Protein AF-A0A7W1P381-F1 (afdb_monomer_lite)

Radius of gyration: 22.21 Å; chains: 1; bounding box: 42×53×64 Å

Foldseek 3Di:
DDDFAAEPPPDVVGAGDFQLKDDDKAWPVVDQVVCVVVQKTWMADDIPQDGGIWIWGDDPVCVVDPDIDIDDDDDDDDDDDPQSRQAGPPPRHGSVRRHVVNVDYDDPCDDPPDDDDDDDDDDDDDDDPDQFDDDQDDDDDDDPDDDPDPVDDDDDDDPDFDWDWHQDPVGIFTAGNVRDTCVPVPDPDPDD

Structure (mmCIF, N/CA/C/O backbone):
data_AF-A0A7W1P381-F1
#
_entry.id   AF-A0A7W1P381-F1
#
loop_
_atom_site.group_PDB
_atom_site.id
_atom_site.type_symbol
_atom_site.label_atom_id
_atom_site.label_alt_id
_atom_site.label_comp_id
_atom_site.label_asym_id
_atom_site.label_entity_id
_atom_site.label_seq_id
_atom_site.pdbx_PDB_ins_code
_atom_site.Cartn_x
_atom_site.Cartn_y
_atom_site.Cartn_z
_atom_site.occupancy
_atom_site.B_iso_or_equiv
_atom_site.auth_seq_id
_atom_site.auth_comp_id
_atom_site.auth_asym_id
_atom_site.auth_atom_id
_atom_site.pdbx_PDB_model_num
ATOM 1 N N . GLU A 1 1 ? -8.349 -8.600 -2.830 1.00 51.25 1 GLU A N 1
ATOM 2 C CA . GLU A 1 1 ? -8.072 -9.521 -1.702 1.00 51.25 1 GLU A CA 1
ATOM 3 C C . GLU A 1 1 ? -7.129 -8.841 -0.714 1.00 51.25 1 GLU A C 1
ATOM 5 O O . GLU A 1 1 ? -6.498 -7.859 -1.084 1.00 51.25 1 GLU A O 1
ATOM 10 N N . ARG A 1 2 ? -7.055 -9.315 0.536 1.00 78.25 2 ARG A N 1
ATOM 11 C CA . ARG A 1 2 ? -6.103 -8.837 1.555 1.00 78.25 2 ARG A CA 1
ATOM 12 C C . ARG A 1 2 ? -5.212 -10.017 1.947 1.00 78.25 2 ARG A C 1
ATOM 14 O O . ARG A 1 2 ? -5.706 -10.935 2.592 1.00 78.25 2 ARG A O 1
ATOM 21 N N . PHE A 1 3 ? -3.960 -10.036 1.491 1.00 83.69 3 PHE A N 1
ATOM 22 C CA . PHE A 1 3 ? -3.040 -11.151 1.739 1.00 83.69 3 PHE A CA 1
ATOM 23 C C . PHE A 1 3 ? -2.267 -10.959 3.050 1.00 83.69 3 PHE A C 1
ATOM 25 O O . PHE A 1 3 ? -1.650 -9.917 3.254 1.00 83.69 3 PHE A O 1
ATOM 32 N N . GLU A 1 4 ? -2.267 -11.987 3.900 1.00 83.44 4 GLU A N 1
ATOM 33 C CA . GLU A 1 4 ? -1.368 -12.143 5.048 1.00 83.44 4 GLU A CA 1
ATOM 34 C C . GLU A 1 4 ? -0.832 -13.562 5.062 1.00 83.44 4 GLU A C 1
ATOM 36 O O . GLU A 1 4 ? -1.614 -14.500 4.921 1.00 83.44 4 GLU A O 1
ATOM 41 N N . GLY A 1 5 ? 0.470 -13.725 5.258 1.00 88.56 5 GLY A N 1
ATOM 42 C CA . GLY A 1 5 ? 1.093 -15.038 5.181 1.00 88.56 5 GLY A CA 1
ATOM 43 C C . GLY A 1 5 ? 2.586 -14.958 4.917 1.00 88.56 5 GLY A C 1
ATOM 44 O O . GLY A 1 5 ? 3.227 -13.952 5.216 1.00 88.56 5 GLY A O 1
ATOM 45 N N . THR A 1 6 ? 3.148 -16.017 4.346 1.00 85.31 6 THR A N 1
ATOM 46 C CA . THR A 1 6 ? 4.580 -16.104 4.048 1.00 85.31 6 THR A CA 1
ATOM 47 C C . THR A 1 6 ? 4.833 -16.135 2.544 1.00 85.31 6 THR A C 1
ATOM 49 O O . THR A 1 6 ? 4.076 -16.707 1.758 1.00 85.31 6 THR A O 1
ATOM 52 N N . ILE A 1 7 ? 5.927 -15.510 2.127 1.00 80.69 7 ILE A N 1
ATOM 53 C CA . ILE A 1 7 ? 6.460 -15.578 0.770 1.00 80.69 7 ILE A CA 1
ATOM 54 C C . ILE A 1 7 ? 7.773 -16.349 0.844 1.00 80.69 7 ILE A C 1
ATOM 56 O O . ILE A 1 7 ? 8.677 -15.985 1.599 1.00 80.69 7 ILE A O 1
ATOM 60 N N . ALA A 1 8 ? 7.865 -17.440 0.080 1.00 78.56 8 ALA A N 1
ATOM 61 C CA . ALA A 1 8 ? 9.023 -18.326 0.117 1.00 78.56 8 ALA A CA 1
ATOM 62 C C . ALA A 1 8 ? 10.316 -17.600 -0.289 1.00 78.56 8 ALA A C 1
ATOM 64 O O . ALA A 1 8 ? 10.308 -16.761 -1.196 1.00 78.56 8 ALA A O 1
ATOM 65 N N . ALA A 1 9 ? 11.428 -17.978 0.346 1.00 77.69 9 ALA A N 1
ATOM 66 C CA . ALA A 1 9 ? 12.756 -17.464 0.026 1.00 77.69 9 ALA A CA 1
ATOM 67 C C . ALA A 1 9 ? 13.073 -17.595 -1.474 1.00 77.69 9 ALA A C 1
ATOM 69 O O . ALA A 1 9 ? 12.649 -18.544 -2.133 1.00 77.69 9 ALA A O 1
ATOM 70 N N . GLY A 1 10 ? 13.801 -16.617 -2.015 1.00 74.19 10 GLY A N 1
ATOM 71 C CA . GLY A 1 10 ? 14.133 -16.552 -3.442 1.00 74.19 10 GLY A CA 1
ATOM 72 C C . GLY A 1 10 ? 13.037 -15.954 -4.334 1.00 74.19 10 GLY A C 1
ATOM 73 O O . GLY A 1 10 ? 13.298 -15.697 -5.505 1.00 74.19 10 GLY A O 1
ATOM 74 N N . ASN A 1 11 ? 11.841 -15.677 -3.801 1.00 74.06 11 ASN A N 1
ATOM 75 C CA . ASN A 1 11 ? 10.832 -14.879 -4.500 1.00 74.06 11 ASN A CA 1
ATOM 76 C C . ASN A 1 11 ? 10.957 -13.393 -4.147 1.00 74.06 11 ASN A C 1
ATOM 78 O O . ASN A 1 11 ? 11.389 -13.028 -3.053 1.00 74.06 11 ASN A O 1
ATOM 82 N N . TYR A 1 12 ? 10.522 -12.527 -5.061 1.00 70.69 12 TYR A N 1
ATOM 83 C CA . TYR A 1 12 ? 10.377 -11.104 -4.768 1.00 70.69 12 TYR A CA 1
ATOM 84 C C . TYR A 1 12 ? 9.362 -10.902 -3.633 1.00 70.69 12 TYR A C 1
ATOM 86 O O . TYR A 1 12 ? 8.261 -11.450 -3.682 1.00 70.69 12 TYR A O 1
ATOM 94 N N . GLY A 1 13 ? 9.749 -10.142 -2.607 1.00 77.81 13 GLY A N 1
ATOM 95 C CA . GLY A 1 13 ? 8.949 -9.966 -1.392 1.00 77.81 13 GLY A CA 1
ATOM 96 C C . GLY A 1 13 ? 9.041 -11.122 -0.389 1.00 77.81 13 GLY A C 1
ATOM 97 O O . GLY A 1 13 ? 8.182 -11.218 0.480 1.00 77.81 13 GLY A O 1
ATOM 98 N N . ALA A 1 14 ? 10.044 -12.004 -0.499 1.00 81.56 14 ALA A N 1
ATOM 99 C CA . ALA A 1 14 ? 10.268 -13.089 0.459 1.00 81.56 14 ALA A CA 1
ATOM 100 C C . ALA A 1 14 ? 10.253 -12.606 1.920 1.00 81.56 14 ALA A C 1
ATOM 102 O O . ALA A 1 14 ? 10.866 -11.595 2.259 1.00 81.56 14 ALA A O 1
ATOM 103 N N . GLY A 1 15 ? 9.587 -13.372 2.786 1.00 87.44 15 GLY A N 1
ATOM 104 C CA . GLY A 1 15 ? 9.398 -13.035 4.195 1.00 87.44 15 GLY A CA 1
ATOM 105 C C . GLY A 1 15 ? 7.950 -13.181 4.650 1.00 87.44 15 GLY A C 1
ATOM 106 O O . GLY A 1 15 ? 7.109 -13.748 3.953 1.00 87.44 15 GLY A O 1
ATOM 107 N N . THR A 1 16 ? 7.665 -12.688 5.852 1.00 90.56 16 THR A N 1
ATOM 108 C CA . THR A 1 16 ? 6.300 -12.658 6.390 1.00 90.56 16 THR A CA 1
ATOM 109 C C . THR A 1 16 ? 5.638 -11.347 5.995 1.00 90.56 16 THR A C 1
ATOM 111 O O . THR A 1 16 ? 6.221 -10.281 6.175 1.00 90.56 16 THR A O 1
ATOM 114 N N . VAL A 1 17 ? 4.422 -11.429 5.466 1.00 90.88 17 VAL A N 1
ATOM 115 C CA . VAL A 1 17 ? 3.625 -10.280 5.040 1.00 90.88 17 VAL A CA 1
ATOM 116 C C . VAL A 1 17 ? 2.436 -10.129 5.979 1.00 90.88 17 VAL A C 1
ATOM 118 O O . VAL A 1 17 ? 1.635 -11.051 6.145 1.00 90.88 17 VAL A O 1
ATOM 121 N N . MET A 1 18 ? 2.318 -8.942 6.568 1.00 92.50 18 MET A N 1
ATOM 122 C CA . MET A 1 18 ? 1.203 -8.528 7.414 1.00 92.50 18 MET A CA 1
ATOM 123 C C . MET A 1 18 ? 0.475 -7.360 6.753 1.00 92.50 18 MET A C 1
ATOM 125 O O . MET A 1 18 ? 1.109 -6.423 6.265 1.00 92.50 18 MET A O 1
ATOM 129 N N . VAL A 1 19 ? -0.855 -7.354 6.825 1.00 93.44 19 VAL A N 1
ATOM 130 C CA . VAL A 1 19 ? -1.635 -6.144 6.555 1.00 93.44 19 VAL A CA 1
ATOM 131 C C . VAL A 1 19 ? -1.554 -5.277 7.806 1.00 93.44 19 VAL A C 1
ATOM 133 O O . VAL A 1 19 ? -2.365 -5.393 8.727 1.00 93.44 19 VAL A O 1
ATOM 136 N N . TRP A 1 20 ? -0.505 -4.458 7.869 1.00 95.12 20 TRP A N 1
ATOM 137 C CA . TRP A 1 20 ? -0.199 -3.638 9.041 1.00 95.12 20 TRP A CA 1
ATOM 138 C C . TRP A 1 20 ? -1.207 -2.501 9.230 1.00 95.12 20 TRP A C 1
ATOM 140 O O . TRP A 1 20 ? -1.612 -2.229 10.356 1.00 95.12 20 TRP A O 1
ATOM 150 N N . ASP A 1 21 ? -1.678 -1.900 8.139 1.00 94.62 21 ASP A N 1
ATOM 151 C CA . ASP A 1 21 ? -2.785 -0.948 8.134 1.00 94.62 21 ASP A CA 1
ATOM 152 C C . ASP A 1 21 ? -3.634 -1.117 6.867 1.00 94.62 21 ASP A C 1
ATOM 154 O O . ASP A 1 21 ? -3.188 -1.698 5.877 1.00 94.62 21 ASP A O 1
ATOM 158 N N . TYR A 1 22 ? -4.878 -0.646 6.904 1.00 90.94 22 TYR A N 1
ATOM 159 C CA . TYR A 1 22 ? -5.741 -0.539 5.732 1.00 90.94 22 TYR A CA 1
ATOM 160 C C . TYR A 1 22 ? -6.807 0.533 5.957 1.00 90.94 22 TYR A C 1
ATOM 162 O O . TYR A 1 22 ? -7.290 0.727 7.076 1.00 90.94 22 TYR A O 1
ATOM 170 N N . GLY A 1 23 ? -7.237 1.169 4.875 1.00 89.56 23 GLY A N 1
ATOM 171 C CA . GLY A 1 23 ? -8.301 2.159 4.900 1.00 89.56 23 GLY A CA 1
ATOM 172 C C . GLY A 1 23 ? -8.429 2.867 3.566 1.00 89.56 23 GLY A C 1
ATOM 173 O O . GLY A 1 23 ? -7.943 2.377 2.547 1.00 89.56 23 GLY A O 1
ATOM 174 N N . GLU A 1 24 ? -9.086 4.014 3.605 1.00 90.75 24 GLU A N 1
ATOM 175 C CA . GLU A 1 24 ? -9.220 4.915 2.466 1.00 90.75 24 GLU A CA 1
ATOM 176 C C . GLU A 1 24 ? -8.227 6.069 2.600 1.00 90.75 24 GLU A C 1
ATOM 178 O O . GLU A 1 24 ? -7.691 6.336 3.680 1.00 90.75 24 GLU A O 1
ATOM 183 N N . TYR A 1 25 ? -7.979 6.763 1.497 1.00 91.81 25 TYR A N 1
ATOM 184 C CA . TYR A 1 25 ? -7.295 8.044 1.514 1.00 91.81 25 TYR A CA 1
ATOM 185 C C . TYR A 1 25 ? -8.009 9.007 0.574 1.00 91.81 25 TYR A C 1
ATOM 187 O O . TYR A 1 25 ? -8.634 8.586 -0.399 1.00 91.81 25 TYR A O 1
ATOM 195 N N . HIS A 1 26 ? -7.873 10.296 0.858 1.00 89.62 26 HIS A N 1
ATOM 196 C CA . HIS A 1 26 ? -8.374 11.367 0.006 1.00 89.62 26 HIS A CA 1
ATOM 197 C C . HIS A 1 26 ? -7.201 12.205 -0.465 1.00 89.62 26 HIS A C 1
ATOM 199 O O . HIS A 1 26 ? -6.370 12.616 0.344 1.00 89.62 26 HIS A O 1
ATOM 205 N N . ASP A 1 27 ? -7.120 12.440 -1.768 1.00 90.75 27 ASP A N 1
ATOM 206 C CA . ASP A 1 27 ? -6.210 13.444 -2.299 1.00 90.75 27 ASP A CA 1
ATOM 207 C C . ASP A 1 27 ? -6.752 14.838 -1.982 1.00 90.75 27 ASP A C 1
ATOM 209 O O . ASP A 1 27 ? -7.940 15.107 -2.158 1.00 90.75 27 ASP A O 1
ATOM 213 N N . ILE A 1 28 ? -5.872 15.721 -1.518 1.00 89.94 28 ILE A N 1
ATOM 214 C CA . ILE A 1 28 ? -6.206 17.131 -1.290 1.00 89.94 28 ILE A CA 1
ATOM 215 C C . ILE A 1 28 ? -5.414 18.063 -2.211 1.00 89.94 28 ILE A C 1
ATOM 217 O O . ILE A 1 28 ? -5.438 19.279 -2.039 1.00 89.94 28 ILE A O 1
ATOM 221 N N . THR A 1 29 ? -4.720 17.503 -3.206 1.00 81.00 29 THR A N 1
ATOM 222 C CA . THR A 1 29 ? -4.013 18.273 -4.237 1.00 81.00 29 THR A CA 1
ATOM 223 C C . THR A 1 29 ? -4.926 18.684 -5.393 1.00 81.00 29 THR A C 1
ATOM 225 O O . THR A 1 29 ? -4.587 19.597 -6.142 1.00 81.00 29 THR A O 1
ATOM 228 N N . GLY A 1 30 ? -6.080 18.029 -5.551 1.00 86.50 30 GLY A N 1
ATOM 229 C CA . GLY A 1 30 ? -7.073 18.284 -6.598 1.00 86.50 30 GLY A CA 1
ATOM 230 C C . GLY A 1 30 ? -6.726 17.638 -7.943 1.00 86.50 30 GLY A C 1
ATOM 231 O O . GLY A 1 30 ? -7.623 17.342 -8.728 1.00 86.50 30 GLY A O 1
ATOM 232 N N . ASN A 1 31 ? -5.441 17.374 -8.199 1.00 89.56 31 ASN A N 1
ATOM 233 C CA . ASN A 1 31 ? -4.965 16.582 -9.328 1.00 89.56 31 ASN A CA 1
ATOM 234 C C . ASN A 1 31 ? -3.831 15.646 -8.864 1.00 89.56 31 ASN A C 1
ATOM 236 O O . ASN A 1 31 ? -2.652 16.012 -8.954 1.00 89.56 31 ASN A O 1
ATOM 240 N N . PRO A 1 32 ? -4.162 14.427 -8.402 1.00 88.38 32 PRO A N 1
ATOM 241 C CA . PRO A 1 32 ? -3.182 13.513 -7.820 1.00 88.38 32 PRO A CA 1
ATOM 242 C C . PRO A 1 32 ? -2.113 13.066 -8.824 1.00 88.38 32 PRO A C 1
ATOM 244 O O . PRO A 1 32 ? -0.964 12.858 -8.440 1.00 88.38 32 PRO A O 1
ATOM 247 N N . ALA A 1 33 ? -2.454 12.949 -10.112 1.00 87.88 33 ALA A N 1
ATOM 248 C CA . ALA A 1 33 ? -1.496 12.569 -11.149 1.00 87.88 33 ALA A CA 1
ATOM 249 C C . ALA A 1 33 ? -0.446 13.669 -11.362 1.00 87.88 33 ALA A C 1
ATOM 251 O O . ALA A 1 33 ? 0.755 13.396 -11.344 1.0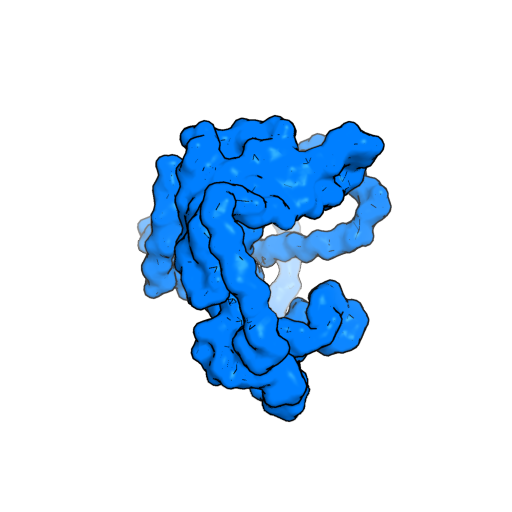0 87.88 33 ALA A O 1
ATOM 252 N N . ALA A 1 34 ? -0.882 14.925 -11.496 1.00 89.12 34 ALA A N 1
ATOM 253 C CA . ALA A 1 34 ? 0.034 16.057 -11.606 1.00 89.12 34 ALA A CA 1
ATOM 254 C C . ALA A 1 34 ? 0.897 16.207 -10.343 1.00 89.12 34 ALA A C 1
ATOM 256 O O . ALA A 1 34 ? 2.102 16.419 -10.454 1.00 89.12 34 ALA A O 1
ATOM 257 N N . ALA A 1 35 ? 0.313 16.030 -9.155 1.00 90.81 35 ALA A N 1
ATOM 258 C CA . ALA A 1 35 ? 1.023 16.077 -7.879 1.00 90.81 35 ALA A CA 1
ATOM 259 C C . ALA A 1 35 ? 2.090 14.973 -7.742 1.00 90.81 35 ALA A C 1
ATOM 261 O O . ALA A 1 35 ? 3.206 15.231 -7.283 1.00 90.81 35 ALA A O 1
ATOM 262 N N . PHE A 1 36 ? 1.782 13.754 -8.197 1.00 91.06 36 PHE A N 1
ATOM 263 C CA . PHE A 1 36 ? 2.741 12.652 -8.258 1.00 91.06 36 PHE A CA 1
ATOM 264 C C . PHE A 1 36 ? 3.918 12.981 -9.186 1.00 91.06 36 PHE A C 1
ATOM 266 O O . PHE A 1 36 ? 5.073 12.870 -8.779 1.00 91.06 36 PHE A O 1
ATOM 273 N N . HIS A 1 37 ? 3.649 13.454 -10.406 1.00 90.38 37 HIS A N 1
ATOM 274 C CA . HIS A 1 37 ? 4.707 13.832 -11.350 1.00 90.38 37 HIS A CA 1
ATOM 275 C C . HIS A 1 37 ? 5.518 15.048 -10.888 1.00 90.38 37 HIS A C 1
ATOM 277 O O . HIS A 1 37 ? 6.722 15.106 -11.127 1.00 90.38 37 HIS A O 1
ATOM 283 N N . ALA A 1 38 ? 4.889 15.980 -10.172 1.00 91.56 38 ALA A N 1
ATOM 284 C CA . ALA A 1 38 ? 5.561 17.106 -9.532 1.00 91.56 38 ALA A CA 1
ATOM 285 C C . ALA A 1 38 ? 6.410 16.694 -8.313 1.00 91.56 38 ALA A C 1
ATOM 287 O O . ALA A 1 38 ? 7.127 17.526 -7.758 1.00 91.56 38 ALA A O 1
ATOM 288 N N . GLY A 1 39 ? 6.342 15.431 -7.875 1.00 93.81 39 GLY A N 1
ATOM 289 C CA . GLY A 1 39 ? 7.138 14.925 -6.760 1.00 93.81 39 GLY A CA 1
ATOM 290 C C . GLY A 1 39 ? 6.605 15.312 -5.380 1.00 93.81 39 GLY A C 1
ATOM 291 O O . GLY A 1 39 ? 7.339 15.195 -4.402 1.00 93.81 39 GLY A O 1
ATOM 292 N N . LYS A 1 40 ? 5.360 15.790 -5.268 1.00 94.75 40 LYS A N 1
ATOM 293 C CA . LYS A 1 40 ? 4.760 16.183 -3.988 1.00 94.75 40 LYS A CA 1
ATOM 294 C C . LYS A 1 40 ? 3.265 15.901 -3.976 1.00 94.75 40 LYS A C 1
ATOM 296 O O . LYS A 1 40 ? 2.499 16.619 -4.609 1.00 94.75 40 LYS A O 1
ATOM 301 N N . MET A 1 41 ? 2.847 14.919 -3.185 1.00 94.94 41 MET A N 1
ATOM 302 C CA . MET A 1 41 ? 1.436 14.581 -2.985 1.00 94.94 41 MET A CA 1
ATOM 303 C C . MET A 1 41 ? 1.015 14.879 -1.555 1.00 94.94 41 MET A C 1
ATOM 305 O O . MET A 1 41 ? 1.745 14.558 -0.620 1.00 94.94 41 MET A O 1
ATOM 309 N N . HIS A 1 42 ? -0.170 15.457 -1.386 1.00 94.31 42 HIS A N 1
ATOM 310 C CA . HIS A 1 42 ? -0.770 15.706 -0.084 1.00 94.31 42 HIS A CA 1
ATOM 311 C C . HIS A 1 42 ? -2.076 14.922 0.009 1.00 94.31 42 HIS A C 1
ATOM 313 O O . HIS A 1 42 ? -2.983 15.116 -0.801 1.00 94.31 42 HIS A O 1
ATOM 319 N N . ILE A 1 43 ? -2.146 14.011 0.974 1.00 95.06 43 ILE A N 1
ATOM 320 C CA . ILE A 1 43 ? -3.270 13.098 1.145 1.00 95.06 43 ILE A CA 1
ATOM 321 C C . ILE A 1 43 ? -3.731 13.074 2.599 1.00 95.06 43 ILE A C 1
ATOM 323 O O . ILE A 1 43 ? -2.944 13.267 3.524 1.00 95.06 43 ILE A O 1
ATOM 327 N N . VAL A 1 44 ? -5.008 12.779 2.808 1.00 95.06 44 VAL A N 1
ATOM 328 C CA . VAL A 1 44 ? -5.581 12.499 4.125 1.00 95.06 44 VAL A CA 1
ATOM 329 C C . VAL A 1 44 ? -5.836 11.003 4.222 1.00 95.06 44 VAL A C 1
ATOM 331 O O . VAL A 1 44 ? -6.665 10.471 3.489 1.00 95.06 44 VAL A O 1
ATOM 334 N N . MET A 1 45 ? -5.134 10.317 5.123 1.00 95.25 45 MET A N 1
ATOM 335 C CA . MET A 1 45 ? -5.318 8.886 5.368 1.00 95.25 45 MET A CA 1
ATOM 336 C C . MET A 1 45 ? -6.436 8.642 6.387 1.00 95.25 45 MET A C 1
ATOM 338 O O . MET A 1 45 ? -6.537 9.324 7.410 1.00 95.25 45 MET A O 1
ATOM 342 N N . GLN A 1 46 ? -7.255 7.627 6.124 1.00 94.56 46 GLN A N 1
ATOM 343 C CA . GLN A 1 46 ? -8.337 7.142 6.983 1.00 94.56 46 GLN A CA 1
ATOM 344 C C . GLN A 1 46 ? -8.159 5.638 7.243 1.00 94.56 46 GLN A C 1
ATOM 346 O O . GLN A 1 46 ? -9.037 4.814 6.979 1.00 94.56 46 GLN A O 1
ATOM 351 N N . GLY A 1 47 ? -6.975 5.282 7.742 1.00 93.25 47 GLY A N 1
ATOM 352 C CA . GLY A 1 47 ? -6.594 3.927 8.117 1.00 93.25 47 GLY A CA 1
ATOM 353 C C . GLY A 1 47 ? -7.098 3.500 9.496 1.00 93.25 47 GLY A C 1
ATOM 354 O O . GLY A 1 47 ? -7.682 4.267 10.273 1.00 93.25 47 GLY A O 1
ATOM 355 N N . LYS A 1 48 ? -6.833 2.237 9.836 1.00 91.75 48 LYS A N 1
ATOM 356 C CA . LYS A 1 48 ? -6.986 1.729 11.203 1.00 91.75 48 LYS A CA 1
ATOM 357 C C . LYS A 1 48 ? -5.908 2.295 12.122 1.00 91.75 48 LYS A C 1
ATOM 359 O O . LYS A 1 48 ? -6.234 2.608 13.269 1.00 91.75 48 LYS A O 1
ATOM 364 N N . LYS A 1 49 ? -4.673 2.425 11.626 1.00 92.94 49 LYS A N 1
ATOM 365 C CA . LYS A 1 49 ? -3.522 2.968 12.361 1.00 92.94 49 LYS A CA 1
ATOM 366 C C . LYS A 1 49 ? -3.201 4.395 11.918 1.00 92.94 49 LYS A C 1
ATOM 368 O O . LYS A 1 49 ? -3.288 5.310 12.733 1.00 92.94 49 LYS A O 1
ATOM 373 N N . LEU A 1 50 ? -2.885 4.600 10.642 1.00 94.81 50 LEU A N 1
ATOM 374 C CA . LEU A 1 50 ? -2.527 5.900 10.085 1.00 94.81 50 LEU A CA 1
ATOM 375 C C . LEU A 1 50 ? -3.780 6.732 9.820 1.00 94.81 50 LEU A C 1
ATOM 377 O O . LEU A 1 50 ? -4.708 6.308 9.133 1.00 94.81 50 LEU A O 1
ATOM 381 N N . LYS A 1 51 ? -3.802 7.943 10.372 1.00 94.06 51 LYS A N 1
ATOM 382 C CA . LYS A 1 51 ? -4.920 8.883 10.264 1.00 94.06 51 LYS A CA 1
ATOM 383 C C . LYS A 1 51 ? -4.426 10.308 10.047 1.00 94.06 51 LYS A C 1
ATOM 385 O O . LYS A 1 51 ? -3.338 10.660 10.502 1.00 94.06 51 LYS A O 1
ATOM 390 N N . GLY A 1 52 ? -5.255 11.123 9.407 1.00 94.38 52 GLY A N 1
ATOM 391 C CA . GLY A 1 52 ? -4.999 12.549 9.206 1.00 94.38 52 GLY A CA 1
ATOM 392 C C . GLY A 1 52 ? -4.119 12.830 7.992 1.00 94.38 52 GLY A C 1
ATOM 393 O O . GLY A 1 52 ? -4.010 11.998 7.096 1.00 94.38 52 GLY A O 1
ATOM 394 N N . GLU A 1 53 ? -3.529 14.020 7.952 1.00 96.44 53 GLU A N 1
ATOM 395 C CA . GLU A 1 53 ? -2.763 14.521 6.808 1.00 96.44 53 GLU A CA 1
ATOM 396 C C . GLU A 1 53 ? -1.356 13.914 6.711 1.00 96.44 53 GLU A C 1
ATOM 398 O O . GLU A 1 53 ? -0.642 13.772 7.710 1.00 96.44 53 GLU A O 1
ATOM 403 N N . TRP A 1 54 ? -0.955 13.584 5.484 1.00 96.25 54 TRP A N 1
ATOM 404 C CA . TRP A 1 54 ? 0.346 13.028 5.126 1.00 96.25 54 TRP A CA 1
ATOM 405 C C . TRP A 1 54 ? 0.829 13.597 3.799 1.00 96.25 54 TRP A C 1
ATOM 407 O O . TRP A 1 54 ? 0.065 13.712 2.841 1.00 96.25 54 TRP A O 1
ATOM 417 N N . ILE A 1 55 ? 2.122 13.888 3.716 1.00 96.00 55 ILE A N 1
ATOM 418 C CA . ILE A 1 55 ? 2.752 14.387 2.497 1.00 96.00 55 ILE A CA 1
ATOM 419 C C . ILE A 1 55 ? 3.790 13.371 2.026 1.00 96.00 55 ILE A C 1
ATOM 421 O O . ILE A 1 55 ? 4.680 12.993 2.788 1.00 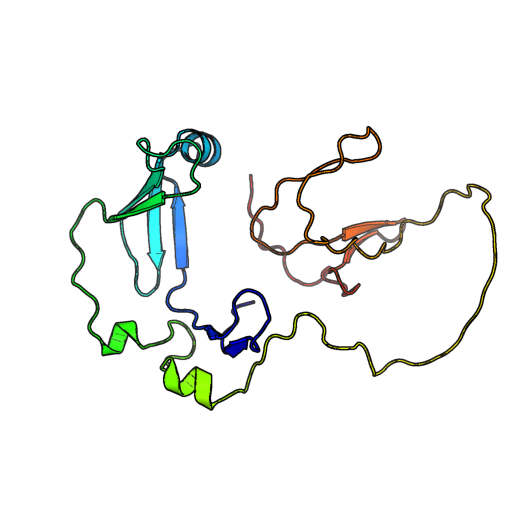96.00 55 ILE A O 1
ATOM 425 N N . LEU A 1 56 ? 3.690 12.955 0.763 1.00 95.75 56 LEU A N 1
ATOM 426 C CA . LEU A 1 56 ? 4.757 12.245 0.064 1.00 95.75 56 LEU A CA 1
ATOM 427 C C . LEU A 1 56 ? 5.591 13.261 -0.714 1.00 95.75 56 LEU A C 1
ATOM 429 O O . LEU A 1 56 ? 5.038 14.020 -1.508 1.00 95.75 56 LEU A O 1
ATOM 433 N N . VAL A 1 57 ? 6.907 13.261 -0.511 1.00 95.88 57 VAL A N 1
ATOM 434 C CA . VAL A 1 57 ? 7.841 14.161 -1.208 1.00 95.88 57 VAL A CA 1
ATOM 435 C C . VAL A 1 57 ? 8.973 13.355 -1.833 1.00 95.88 57 VAL A C 1
ATOM 437 O O . VAL A 1 57 ? 9.653 12.608 -1.130 1.00 95.88 57 VAL A O 1
ATOM 440 N N . LYS A 1 58 ? 9.190 13.505 -3.141 1.00 95.00 58 LYS A N 1
ATOM 441 C CA . LYS A 1 58 ? 10.336 12.922 -3.846 1.00 95.00 58 LYS A CA 1
ATOM 442 C C . LYS A 1 58 ? 11.613 13.645 -3.413 1.00 95.00 58 LYS A C 1
ATOM 444 O O . LYS A 1 58 ? 11.622 14.871 -3.305 1.00 95.00 58 LYS A O 1
ATOM 449 N N . ASP A 1 59 ? 12.689 12.906 -3.149 1.00 92.50 59 ASP A N 1
ATOM 450 C CA . ASP A 1 59 ? 13.955 13.502 -2.705 1.00 92.50 59 ASP A CA 1
ATOM 451 C C . ASP A 1 59 ? 14.605 14.296 -3.851 1.00 92.50 59 ASP A C 1
ATOM 453 O O . ASP A 1 59 ? 15.222 13.733 -4.753 1.00 92.50 59 ASP A O 1
ATOM 457 N N . SER A 1 60 ? 14.471 15.624 -3.822 1.00 88.00 60 SER A N 1
ATOM 458 C CA . SER A 1 60 ? 14.963 16.508 -4.887 1.00 88.00 60 SER A CA 1
ATOM 459 C C . SER A 1 60 ? 16.490 16.576 -4.980 1.00 88.00 60 SER A C 1
ATOM 461 O O . SER A 1 60 ? 17.014 17.096 -5.962 1.00 88.00 60 SER A O 1
ATOM 463 N N . ARG A 1 61 ? 17.216 16.074 -3.971 1.00 90.00 61 ARG A N 1
ATOM 464 C CA . ARG A 1 61 ? 18.687 15.975 -3.988 1.00 90.00 61 ARG A CA 1
ATOM 465 C C . ARG A 1 61 ? 19.173 14.789 -4.822 1.00 90.00 61 ARG A C 1
ATOM 467 O O . ARG A 1 61 ? 20.335 14.755 -5.208 1.00 90.00 61 ARG A O 1
ATOM 474 N N . GLU A 1 62 ? 18.286 13.834 -5.095 1.00 86.62 62 GLU A N 1
ATOM 475 C CA . GLU A 1 62 ? 18.559 12.615 -5.853 1.00 86.62 62 GLU A CA 1
ATOM 476 C C . GLU A 1 62 ? 17.487 12.440 -6.956 1.00 86.62 62 GLU A C 1
ATOM 478 O O . GLU A 1 62 ? 16.682 11.508 -6.890 1.00 86.62 62 GLU A O 1
ATOM 483 N N . PRO A 1 63 ? 17.424 13.332 -7.968 1.00 78.75 63 PRO A N 1
ATOM 484 C CA . PRO A 1 63 ? 16.308 13.405 -8.925 1.00 78.75 63 PRO A CA 1
ATOM 485 C C . PRO A 1 63 ? 16.114 12.136 -9.775 1.00 78.75 63 PRO A C 1
ATOM 487 O O . PRO A 1 63 ? 14.973 11.772 -10.080 1.00 78.75 63 PRO A O 1
ATOM 490 N N . GLU A 1 64 ? 17.209 11.436 -10.080 1.00 85.94 64 GLU A N 1
ATOM 491 C CA . GLU A 1 64 ? 17.222 10.148 -10.793 1.00 85.94 64 GLU A CA 1
ATOM 492 C C . GLU A 1 64 ? 16.811 8.961 -9.903 1.00 85.94 64 GLU A C 1
ATOM 494 O O . GLU A 1 64 ? 16.572 7.856 -10.388 1.00 85.94 64 GLU A O 1
ATOM 499 N N . SER A 1 65 ? 16.719 9.160 -8.584 1.00 87.25 65 SER A N 1
ATOM 500 C CA . SER A 1 65 ? 16.280 8.118 -7.661 1.00 87.25 65 SER A CA 1
ATOM 501 C C . SER A 1 65 ? 14.753 8.026 -7.603 1.00 87.25 65 SER A C 1
ATOM 503 O O . SER A 1 65 ? 14.019 8.993 -7.822 1.00 87.25 65 SER A O 1
ATOM 505 N N . ASN A 1 66 ? 14.258 6.855 -7.205 1.00 87.94 66 ASN A N 1
ATOM 506 C CA . ASN A 1 66 ? 12.856 6.646 -6.838 1.00 87.94 66 ASN A CA 1
ATOM 507 C C . ASN A 1 66 ? 12.633 6.815 -5.328 1.00 87.94 66 ASN A C 1
ATOM 509 O O . ASN A 1 66 ? 11.784 6.146 -4.741 1.00 87.94 66 ASN A O 1
ATOM 513 N N . LYS A 1 67 ? 13.427 7.668 -4.673 1.00 93.69 67 LYS A N 1
ATOM 514 C CA . LYS A 1 67 ? 13.361 7.877 -3.229 1.00 93.69 67 LYS A CA 1
ATOM 515 C C . LYS A 1 67 ? 12.280 8.894 -2.885 1.00 93.69 67 LYS A C 1
ATOM 517 O O . LYS A 1 67 ? 12.276 10.018 -3.385 1.00 93.69 67 LYS A O 1
ATOM 522 N N . TRP A 1 68 ? 11.389 8.492 -1.990 1.00 95.31 68 TRP A N 1
ATOM 523 C CA . TRP A 1 68 ? 10.306 9.316 -1.473 1.00 95.31 68 TRP A CA 1
ATOM 524 C C . TRP A 1 68 ? 10.341 9.325 0.049 1.00 95.31 68 TRP A C 1
ATOM 526 O O . TRP A 1 68 ? 10.699 8.333 0.684 1.00 95.31 68 TRP A O 1
ATOM 536 N N . LEU A 1 69 ? 9.947 10.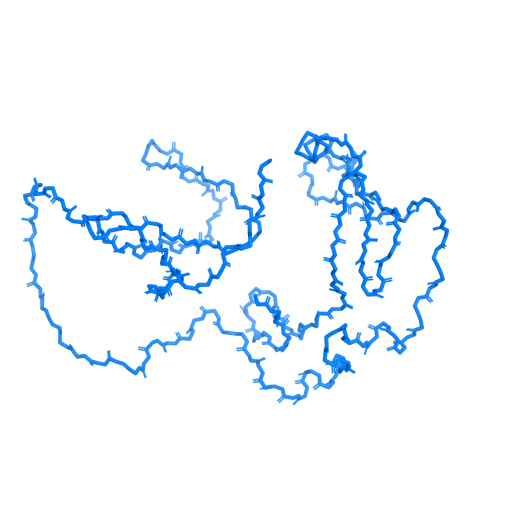448 0.630 1.00 95.56 69 LEU A N 1
ATOM 537 C CA . LEU A 1 69 ? 9.737 10.617 2.058 1.00 95.56 69 LEU A CA 1
ATOM 538 C C . LEU A 1 69 ? 8.237 10.675 2.322 1.00 95.56 69 LEU A C 1
ATOM 540 O O . LEU A 1 69 ? 7.529 11.422 1.650 1.00 95.56 69 LEU A O 1
ATOM 544 N N . LEU A 1 70 ? 7.771 9.915 3.310 1.00 95.19 70 LEU A N 1
ATOM 545 C CA . LEU A 1 70 ? 6.417 10.013 3.845 1.00 95.19 70 LEU A CA 1
ATOM 546 C C . LEU A 1 70 ? 6.473 10.801 5.155 1.00 95.19 70 LEU A C 1
ATOM 548 O O . LEU A 1 70 ? 7.140 10.387 6.101 1.00 95.19 70 LEU A O 1
ATOM 552 N N . ILE A 1 71 ? 5.791 11.940 5.201 1.00 94.81 71 ILE A N 1
ATOM 553 C CA . ILE A 1 71 ? 5.863 12.897 6.307 1.00 94.81 71 ILE A CA 1
ATOM 554 C C . ILE A 1 71 ? 4.463 13.083 6.889 1.00 94.81 71 ILE A C 1
ATOM 556 O O . ILE A 1 71 ? 3.519 13.359 6.148 1.00 94.81 71 ILE A O 1
ATOM 560 N N . LYS A 1 72 ? 4.324 12.961 8.214 1.00 94.38 72 LYS A N 1
ATOM 561 C CA . LYS A 1 72 ? 3.080 13.316 8.908 1.00 94.38 72 LYS A CA 1
ATOM 562 C C . LYS A 1 72 ? 2.892 14.833 8.849 1.00 94.38 72 LYS A C 1
ATOM 564 O O . LYS A 1 72 ? 3.788 15.574 9.243 1.00 94.38 72 LYS A O 1
ATOM 569 N N . ALA A 1 73 ? 1.735 15.280 8.373 1.00 93.31 73 ALA A N 1
ATOM 570 C CA . ALA A 1 73 ? 1.351 16.687 8.322 1.00 93.31 73 ALA A CA 1
ATOM 571 C C . ALA A 1 73 ? 0.146 16.961 9.236 1.00 93.31 73 ALA A C 1
ATOM 573 O O . ALA A 1 73 ? -0.515 16.031 9.707 1.00 93.31 73 ALA A O 1
ATOM 574 N N . GLY A 1 74 ? -0.125 18.237 9.513 1.00 89.38 74 GLY A N 1
ATOM 575 C CA . GLY A 1 74 ? -1.170 18.649 10.449 1.00 89.38 74 GLY A CA 1
ATOM 576 C C . GLY A 1 74 ? -0.825 18.277 11.893 1.00 89.38 74 GLY A C 1
ATOM 577 O O . GLY A 1 74 ? 0.306 18.463 12.340 1.00 89.38 74 GLY A O 1
ATOM 578 N N . GLU A 1 75 ? -1.803 17.749 12.628 1.00 89.25 75 GLU A N 1
ATOM 579 C CA . GLU A 1 75 ? -1.617 17.378 14.033 1.00 89.25 75 GLU A CA 1
ATOM 580 C C . GLU A 1 75 ? -0.621 16.226 14.210 1.00 89.25 75 GLU A C 1
ATOM 582 O O . GLU A 1 75 ? -0.588 15.270 13.422 1.00 89.25 75 GLU A O 1
ATOM 587 N N . SER A 1 76 ? 0.180 16.308 15.275 1.00 89.75 76 SER A N 1
ATOM 588 C CA . SER A 1 76 ? 1.068 15.217 15.669 1.00 89.75 76 SER A CA 1
ATOM 589 C C . SER A 1 76 ? 0.258 13.967 16.005 1.00 89.75 76 SER A C 1
ATOM 591 O O . SER A 1 76 ? -0.860 14.044 16.512 1.00 89.75 76 SER A O 1
ATOM 593 N N . MET A 1 77 ? 0.833 12.803 15.723 1.00 89.19 77 MET A N 1
ATOM 594 C CA . MET A 1 77 ? 0.261 11.518 16.099 1.00 89.19 77 MET A CA 1
ATOM 595 C C . MET A 1 77 ? 1.115 10.901 17.194 1.00 89.19 77 MET A C 1
ATOM 597 O O . MET A 1 77 ? 2.341 10.871 17.079 1.00 89.19 77 MET A O 1
ATOM 601 N N . GLU A 1 78 ? 0.460 10.369 18.221 1.00 89.88 78 GLU A N 1
ATOM 602 C CA . GLU A 1 78 ? 1.149 9.589 19.240 1.00 89.88 78 GLU A CA 1
ATOM 603 C C . GLU A 1 78 ? 1.811 8.355 18.611 1.00 89.88 78 GLU A C 1
ATOM 605 O O . GLU A 1 78 ? 1.166 7.645 17.828 1.00 89.88 78 GLU A O 1
ATOM 610 N N . PRO A 1 79 ? 3.080 8.065 18.946 1.00 90.50 79 PRO A N 1
ATOM 611 C CA . PRO A 1 79 ? 3.748 6.867 18.470 1.00 90.50 79 PRO A CA 1
ATOM 612 C C . PRO A 1 79 ? 2.961 5.601 18.821 1.00 90.50 79 PRO A C 1
ATOM 614 O O . PRO A 1 79 ? 2.397 5.464 19.911 1.00 90.50 79 PRO A O 1
ATOM 617 N N . PHE A 1 80 ? 2.955 4.629 17.911 1.00 92.00 80 PHE A N 1
ATOM 618 C CA . PHE A 1 80 ? 2.328 3.343 18.191 1.00 92.00 80 PHE A CA 1
ATOM 619 C C . PHE A 1 80 ? 3.098 2.604 19.286 1.00 92.00 80 PHE A C 1
ATOM 621 O O . PHE A 1 80 ? 4.321 2.483 19.239 1.00 92.00 80 PHE A O 1
ATOM 628 N N . SER A 1 81 ? 2.372 2.047 20.260 1.00 95.56 81 SER A N 1
ATOM 629 C CA . SER A 1 81 ? 2.983 1.096 21.194 1.00 95.56 81 SER A CA 1
ATOM 630 C C . SER A 1 81 ? 3.543 -0.115 20.427 1.00 95.56 81 SER A C 1
ATOM 632 O O . SER A 1 81 ? 2.922 -0.526 19.439 1.00 95.56 81 SER A O 1
ATOM 634 N N . PRO A 1 82 ? 4.616 -0.772 20.912 1.00 95.25 82 PRO A N 1
ATOM 635 C CA . PRO A 1 82 ? 5.196 -1.945 20.246 1.00 95.25 82 PRO A CA 1
ATOM 636 C C . PRO A 1 82 ? 4.177 -3.055 19.969 1.00 95.25 82 PRO A C 1
ATOM 638 O O . PRO A 1 82 ? 4.234 -3.737 18.954 1.00 95.25 82 PRO A O 1
ATOM 641 N N . LYS A 1 83 ? 3.185 -3.201 20.856 1.00 94.69 83 LYS A N 1
ATOM 642 C CA . LYS A 1 83 ? 2.097 -4.165 20.689 1.00 94.69 83 LYS A CA 1
ATOM 643 C C . LYS A 1 83 ? 1.202 -3.827 19.498 1.00 94.69 83 LYS A C 1
ATOM 645 O O . LYS A 1 83 ? 0.838 -4.718 18.742 1.00 94.69 83 LYS A O 1
ATOM 650 N N . VAL A 1 84 ? 0.800 -2.562 19.357 1.00 92.62 84 VAL A N 1
ATOM 651 C CA . VAL A 1 84 ? -0.041 -2.118 18.231 1.00 92.62 84 VAL A CA 1
ATOM 652 C C . VAL A 1 84 ? 0.737 -2.206 16.925 1.00 92.62 84 VAL A C 1
ATOM 654 O O . VAL A 1 84 ? 0.164 -2.582 15.902 1.00 92.62 84 VAL A O 1
ATOM 657 N N . ASP A 1 85 ? 2.027 -1.886 16.966 1.00 93.94 85 ASP A N 1
ATOM 658 C CA . ASP A 1 85 ? 2.907 -1.987 15.811 1.00 93.94 85 ASP A CA 1
ATOM 659 C C . ASP A 1 85 ? 3.021 -3.442 15.321 1.00 93.94 85 ASP A C 1
ATOM 661 O O . ASP A 1 85 ? 2.719 -3.725 14.165 1.00 93.94 85 ASP A O 1
ATOM 665 N N . ASP A 1 86 ? 3.251 -4.398 16.226 1.00 95.88 86 ASP A N 1
ATOM 666 C CA . ASP A 1 86 ? 3.284 -5.839 15.928 1.00 95.88 86 ASP A CA 1
ATOM 667 C C . ASP A 1 86 ? 1.887 -6.495 15.888 1.00 95.88 86 ASP A C 1
ATOM 669 O O . ASP A 1 86 ? 1.710 -7.641 16.281 1.00 95.88 86 ASP A O 1
ATOM 673 N N . THR A 1 87 ? 0.841 -5.786 15.456 1.00 94.94 87 THR A N 1
ATOM 674 C CA . THR A 1 87 ? -0.509 -6.366 15.331 1.00 94.94 87 THR A CA 1
ATOM 675 C C . THR A 1 87 ? -1.122 -6.061 13.971 1.00 94.94 87 THR A C 1
ATOM 677 O O . THR A 1 87 ? -1.264 -4.900 13.586 1.00 94.94 87 THR A O 1
ATOM 680 N N . SER A 1 88 ? -1.571 -7.105 13.274 1.00 94.50 88 SER A N 1
ATOM 681 C CA . SER A 1 88 ? -2.321 -7.000 12.022 1.00 94.50 88 SER A CA 1
ATOM 682 C C . SER A 1 88 ? -3.586 -6.157 12.178 1.00 94.50 88 SER A C 1
ATOM 684 O O . SER A 1 88 ? -4.364 -6.337 13.121 1.00 94.50 88 SER A O 1
ATOM 686 N N . ALA A 1 89 ? -3.852 -5.295 11.197 1.00 93.19 89 ALA A N 1
ATOM 687 C CA . ALA A 1 89 ? -5.088 -4.528 11.137 1.00 93.19 89 ALA A CA 1
ATOM 688 C C . ALA A 1 89 ? -6.321 -5.398 10.831 1.00 93.19 89 ALA A C 1
ATOM 690 O O . ALA A 1 89 ? -7.435 -4.995 11.176 1.00 93.19 89 ALA A O 1
ATOM 691 N N . ILE A 1 90 ? -6.147 -6.578 10.217 1.00 91.38 90 ILE A N 1
ATOM 692 C CA . ILE A 1 90 ? -7.258 -7.466 9.838 1.00 91.38 90 ILE A CA 1
ATOM 693 C C . ILE A 1 90 ? -7.413 -8.658 10.781 1.00 91.38 90 ILE A C 1
ATOM 695 O O . ILE A 1 90 ? -8.486 -8.845 11.347 1.00 91.38 90 ILE A O 1
ATOM 699 N N . SER A 1 91 ? -6.358 -9.445 10.988 1.00 90.81 91 SER A N 1
ATOM 700 C CA . SER A 1 91 ? -6.431 -10.712 11.721 1.00 90.81 91 SER A CA 1
ATOM 701 C C . SER A 1 91 ? -6.105 -10.555 13.199 1.00 90.81 91 SER A C 1
ATOM 703 O O . SER A 1 91 ? -6.296 -11.492 13.968 1.00 90.81 91 SER A O 1
ATOM 705 N N . ARG A 1 92 ? -5.595 -9.380 13.601 1.00 94.25 92 ARG A N 1
ATOM 706 C CA . ARG A 1 92 ? -5.092 -9.100 14.956 1.00 94.25 92 ARG A CA 1
ATOM 707 C C . ARG A 1 92 ? -3.964 -10.039 15.409 1.00 94.25 92 ARG A C 1
ATOM 709 O O . ARG A 1 92 ? -3.640 -10.076 16.592 1.00 94.25 92 ARG A O 1
ATOM 716 N N . ARG A 1 93 ? -3.355 -10.779 14.478 1.00 93.31 93 ARG A N 1
ATOM 717 C CA . ARG A 1 93 ? -2.180 -11.622 14.721 1.00 93.31 93 ARG A CA 1
ATOM 718 C C . ARG A 1 93 ? -0.909 -10.778 14.746 1.00 93.31 93 ARG A C 1
ATOM 720 O O . ARG A 1 93 ? -0.842 -9.745 14.080 1.00 93.31 93 ARG A O 1
ATOM 727 N N . THR A 1 94 ? 0.096 -11.259 15.471 1.00 96.12 94 THR A N 1
ATOM 728 C CA . THR A 1 94 ? 1.456 -10.708 15.434 1.00 96.12 94 THR A CA 1
ATOM 729 C C . THR A 1 94 ? 2.237 -11.202 14.225 1.00 96.12 94 THR A C 1
ATOM 731 O O . THR A 1 94 ? 1.855 -12.203 13.612 1.00 96.12 94 THR A O 1
ATOM 734 N N . MET A 1 95 ? 3.356 -10.551 13.892 1.00 92.62 95 MET A N 1
ATOM 735 C CA . MET A 1 95 ? 4.210 -10.978 12.779 1.00 92.62 95 MET A CA 1
ATOM 736 C C . MET A 1 95 ? 4.708 -12.413 12.997 1.00 92.62 95 MET A C 1
ATOM 738 O O . MET A 1 95 ? 4.642 -13.247 12.096 1.00 92.62 95 MET A O 1
ATOM 742 N N . ALA A 1 96 ? 5.107 -12.738 14.231 1.00 93.75 96 ALA A N 1
ATOM 743 C CA . ALA A 1 96 ? 5.538 -14.082 14.610 1.00 93.75 96 ALA A CA 1
ATOM 744 C C . ALA A 1 96 ? 4.407 -15.121 14.508 1.00 93.75 96 ALA A C 1
ATOM 746 O O . ALA A 1 96 ? 4.640 -16.252 14.079 1.00 93.75 96 ALA A O 1
ATOM 747 N N . ALA A 1 97 ? 3.176 -14.751 14.873 1.00 91.12 97 ALA A N 1
ATOM 748 C CA . ALA A 1 97 ? 2.027 -15.642 14.749 1.00 91.12 97 ALA A CA 1
ATOM 749 C C . ALA A 1 97 ? 1.675 -15.919 13.278 1.00 91.12 97 ALA A C 1
ATOM 751 O O . ALA A 1 97 ? 1.377 -17.063 12.941 1.00 91.12 97 ALA A O 1
ATOM 752 N N . ILE A 1 98 ? 1.757 -14.909 12.402 1.00 89.62 98 ILE A N 1
ATOM 753 C CA . ILE A 1 98 ? 1.551 -15.073 10.952 1.00 89.62 98 ILE A CA 1
ATOM 754 C C . ILE A 1 98 ? 2.643 -15.976 10.365 1.00 89.62 98 ILE A C 1
ATOM 756 O O . ILE A 1 98 ? 2.336 -16.933 9.658 1.00 89.62 98 ILE A O 1
ATOM 760 N N . ALA A 1 99 ? 3.907 -15.731 10.721 1.00 89.31 99 ALA A N 1
ATOM 761 C CA . ALA A 1 99 ? 5.036 -16.542 10.272 1.00 89.31 99 ALA A CA 1
ATOM 762 C C . ALA A 1 99 ? 4.893 -18.019 10.681 1.00 89.31 99 ALA A C 1
ATOM 764 O O . ALA A 1 99 ? 5.148 -18.917 9.882 1.00 89.31 99 ALA A O 1
ATOM 765 N N . LYS A 1 100 ? 4.461 -18.273 11.926 1.00 89.56 100 LYS A N 1
ATOM 766 C CA . LYS A 1 100 ? 4.299 -19.626 12.474 1.00 89.56 100 LYS A CA 1
ATOM 767 C C . LYS A 1 100 ? 3.086 -20.361 11.905 1.00 89.56 100 LYS A C 1
ATOM 769 O O . LYS A 1 100 ? 3.147 -21.579 11.767 1.00 89.56 100 LYS A O 1
ATOM 774 N N . ALA A 1 101 ? 1.992 -19.651 11.621 1.00 84.44 101 ALA A N 1
ATOM 775 C CA . ALA A 1 101 ? 0.766 -20.267 11.121 1.00 84.44 101 ALA A CA 1
ATOM 776 C C . ALA A 1 101 ? 0.989 -20.958 9.770 1.00 84.44 101 ALA A C 1
ATOM 778 O O . A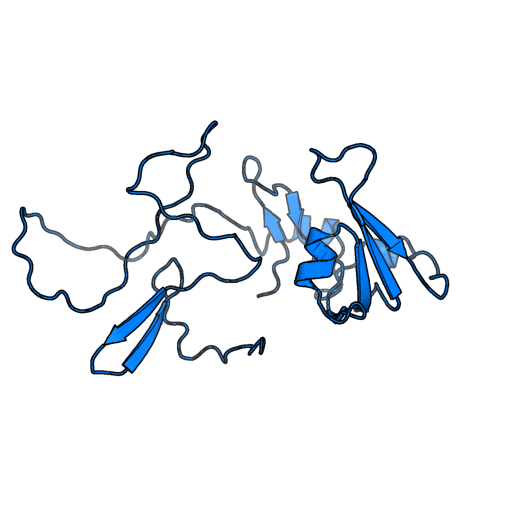LA A 1 101 ? 0.466 -22.051 9.567 1.00 84.44 101 ALA A O 1
ATOM 779 N N . ASN A 1 102 ? 1.780 -20.336 8.882 1.00 73.44 102 ASN A N 1
ATOM 780 C CA . ASN A 1 102 ? 2.081 -20.829 7.531 1.00 73.44 102 ASN A CA 1
ATOM 781 C C . ASN A 1 102 ? 0.827 -21.327 6.774 1.00 73.44 102 ASN A C 1
ATOM 783 O O . ASN A 1 102 ? 0.880 -22.263 5.978 1.00 73.44 102 ASN A O 1
ATOM 787 N N . ASP A 1 103 ? -0.315 -20.707 7.073 1.00 76.12 103 ASP A N 1
ATOM 788 C CA . ASP A 1 103 ? -1.662 -21.051 6.619 1.00 76.12 103 ASP A CA 1
ATOM 789 C C . ASP A 1 103 ? -1.959 -20.477 5.229 1.00 76.12 103 ASP A C 1
ATOM 791 O O . ASP A 1 103 ? -2.775 -21.017 4.481 1.00 76.12 103 ASP A O 1
ATOM 795 N N . ALA A 1 104 ? -1.243 -19.418 4.856 1.00 76.88 104 ALA A N 1
ATOM 796 C CA . ALA A 1 104 ? -1.226 -18.847 3.524 1.00 76.88 104 ALA A CA 1
ATOM 797 C C . ALA A 1 104 ? 0.222 -18.647 3.063 1.00 76.88 104 ALA A C 1
ATOM 799 O O . ALA A 1 104 ? 0.960 -17.825 3.605 1.00 76.88 104 ALA A O 1
ATOM 800 N N . GLN A 1 105 ? 0.621 -19.388 2.029 1.00 74.19 105 GLN A N 1
ATOM 801 C CA . GLN A 1 105 ? 1.914 -19.216 1.379 1.00 74.19 105 GLN A CA 1
ATOM 802 C C . GLN A 1 105 ? 1.707 -18.699 -0.041 1.00 74.19 105 GLN A C 1
ATOM 804 O O . GLN A 1 105 ? 1.042 -19.343 -0.859 1.00 74.19 105 GLN A O 1
ATOM 809 N N . TRP A 1 106 ? 2.294 -17.546 -0.349 1.00 70.31 106 TRP A N 1
ATOM 810 C CA . TRP A 1 106 ? 2.298 -17.040 -1.713 1.00 70.31 106 TRP A CA 1
ATOM 811 C C . TRP A 1 106 ? 3.346 -17.791 -2.536 1.00 70.31 106 TRP A C 1
ATOM 813 O O . TRP A 1 106 ? 4.520 -17.865 -2.165 1.00 70.31 106 TRP A O 1
ATOM 823 N N . GLN A 1 107 ? 2.918 -18.348 -3.667 1.00 59.81 107 GLN A N 1
ATOM 824 C CA . GLN A 1 107 ? 3.783 -19.031 -4.623 1.00 59.81 107 GLN A CA 1
ATOM 825 C C . GLN A 1 107 ? 3.602 -18.379 -5.993 1.00 59.81 107 GLN A C 1
ATOM 827 O O . GLN A 1 107 ? 2.528 -18.469 -6.588 1.00 59.81 107 GLN A O 1
ATOM 832 N N . SER A 1 108 ? 4.666 -17.756 -6.504 1.00 53.91 108 SER A N 1
ATOM 833 C CA . SER A 1 108 ? 4.714 -17.154 -7.847 1.00 53.91 108 SER A CA 1
ATOM 834 C C . SER A 1 108 ? 4.399 -18.164 -8.959 1.00 53.91 108 SER A C 1
ATOM 836 O O . SER A 1 108 ? 3.799 -17.794 -9.968 1.00 53.91 108 SER A O 1
ATOM 838 N N . ASN A 1 109 ? 4.754 -19.437 -8.729 1.00 48.75 109 ASN A N 1
ATOM 839 C CA . ASN A 1 109 ? 4.775 -20.525 -9.711 1.00 48.75 109 ASN A CA 1
ATOM 840 C C . ASN A 1 109 ? 4.006 -21.786 -9.255 1.00 48.75 109 ASN A C 1
ATOM 842 O O . ASN A 1 109 ? 4.490 -22.900 -9.454 1.00 48.75 109 ASN A O 1
ATOM 846 N N . ARG A 1 110 ? 2.829 -21.666 -8.619 1.00 43.75 110 ARG A N 1
ATOM 847 C CA . ARG A 1 110 ? 2.020 -22.860 -8.287 1.00 43.75 110 ARG A CA 1
ATOM 848 C C . ARG A 1 110 ? 1.668 -23.624 -9.587 1.00 43.75 110 ARG A C 1
ATOM 850 O O . ARG A 1 110 ? 0.994 -23.041 -10.437 1.00 43.75 110 ARG A O 1
ATOM 857 N N . PRO A 1 111 ? 2.073 -24.901 -9.761 1.00 38.34 111 PRO A N 1
ATOM 858 C CA . PRO A 1 111 ? 1.753 -25.662 -10.965 1.00 38.34 111 PRO A CA 1
ATOM 859 C C . PRO A 1 111 ? 0.247 -25.930 -11.041 1.00 38.34 111 PRO A C 1
ATOM 861 O O . PRO A 1 111 ? -0.359 -26.380 -10.067 1.00 38.34 111 PRO A O 1
ATOM 864 N N . ALA A 1 112 ? -0.352 -25.711 -12.211 1.00 42.53 112 ALA A N 1
ATOM 865 C CA . ALA A 1 112 ? -1.729 -26.086 -12.524 1.00 42.53 112 ALA A CA 1
ATOM 866 C C . ALA A 1 112 ? -1.857 -27.615 -12.702 1.00 42.53 112 ALA A C 1
ATOM 868 O O . ALA A 1 112 ? -2.128 -28.114 -13.788 1.00 42.53 112 ALA A O 1
ATOM 869 N N . ALA A 1 113 ? -1.603 -28.398 -11.655 1.00 37.16 113 ALA A N 1
ATOM 870 C CA . ALA A 1 113 ? -1.625 -29.859 -11.724 1.00 37.16 113 ALA A CA 1
ATOM 871 C C . ALA A 1 113 ? -2.895 -30.440 -11.085 1.00 37.16 113 ALA A C 1
ATOM 873 O O . ALA A 1 113 ? -2.823 -31.165 -10.100 1.00 37.16 113 ALA A O 1
ATOM 874 N N . ALA A 1 114 ? -4.058 -30.129 -11.664 1.00 38.41 114 ALA A N 1
ATOM 875 C CA . ALA A 1 114 ? -5.285 -30.921 -11.516 1.00 38.41 114 ALA A CA 1
ATOM 876 C C . ALA A 1 114 ? -6.267 -30.674 -12.681 1.00 38.41 114 ALA A C 1
ATOM 878 O O . ALA A 1 114 ? -7.446 -30.436 -12.461 1.00 38.41 114 ALA A O 1
ATOM 879 N N . ALA A 1 115 ? -5.784 -30.707 -13.926 1.00 34.41 115 ALA A N 1
ATOM 880 C CA . ALA A 1 115 ? -6.628 -30.907 -15.108 1.00 34.41 115 ALA A CA 1
ATOM 881 C C . ALA A 1 115 ? -5.762 -31.381 -16.287 1.00 34.41 115 ALA A C 1
ATOM 883 O O . ALA A 1 115 ? -5.353 -30.606 -17.146 1.00 34.41 115 ALA A O 1
ATOM 884 N N . LYS A 1 116 ? -5.444 -32.681 -16.314 1.00 34.78 116 LYS A N 1
ATOM 885 C CA . LYS A 1 116 ? -5.122 -33.375 -17.576 1.00 34.78 116 LYS A CA 1
ATOM 886 C C . LYS A 1 116 ? -6.430 -33.378 -18.401 1.00 34.78 116 LYS A C 1
ATOM 888 O O . LYS A 1 116 ? -7.501 -33.470 -17.810 1.00 34.78 116 LYS A O 1
ATOM 893 N N . THR A 1 117 ? -6.465 -33.278 -19.730 1.00 27.77 117 THR A N 1
ATOM 894 C CA . THR A 1 117 ? -5.944 -34.274 -20.682 1.00 27.77 117 THR A CA 1
ATOM 895 C C . THR A 1 117 ? -6.076 -33.765 -22.135 1.00 27.77 117 THR A C 1
ATOM 897 O O . THR A 1 117 ? -7.054 -33.094 -22.440 1.00 27.77 117 THR A O 1
ATOM 900 N N . ALA A 1 118 ? -5.150 -34.215 -23.000 1.00 32.38 118 ALA A N 1
ATOM 901 C CA . ALA A 1 118 ? -5.202 -34.344 -24.475 1.00 32.38 118 ALA A CA 1
ATOM 902 C C . ALA A 1 118 ? -5.236 -33.044 -25.321 1.00 32.38 118 ALA A C 1
ATOM 904 O O . ALA A 1 118 ? -6.178 -32.271 -25.260 1.00 32.38 118 ALA A O 1
ATOM 905 N N . ALA A 1 119 ? -4.135 -32.708 -26.017 1.00 34.94 119 ALA A N 1
ATOM 906 C CA . ALA A 1 119 ? -3.817 -33.064 -27.423 1.00 34.94 119 ALA A CA 1
ATOM 907 C C . ALA A 1 119 ? -4.661 -32.242 -28.432 1.00 34.94 119 ALA A C 1
ATOM 909 O O . ALA A 1 119 ? -5.851 -32.077 -28.242 1.00 34.94 119 ALA A O 1
ATOM 910 N N . ASN A 1 120 ? -4.168 -31.688 -29.538 1.00 31.34 120 ASN A N 1
ATOM 911 C CA . ASN A 1 120 ? -3.122 -32.137 -30.443 1.00 31.34 120 ASN A CA 1
ATOM 912 C C . ASN A 1 120 ? -2.687 -30.972 -31.368 1.00 31.34 120 ASN A C 1
ATOM 914 O O . ASN A 1 120 ? -3.355 -29.947 -31.479 1.00 31.34 120 ASN A O 1
ATOM 918 N N . GLN A 1 121 ? -1.557 -31.182 -32.030 1.00 39.12 121 GLN A N 1
ATOM 919 C CA . GLN A 1 121 ? -0.833 -30.326 -32.968 1.00 39.12 121 GLN A CA 1
ATOM 920 C C . GLN A 1 121 ? -1.663 -29.886 -34.196 1.00 39.12 121 GLN A C 1
ATOM 922 O O . GLN A 1 121 ? -2.430 -30.681 -34.733 1.00 39.12 121 GLN A O 1
ATOM 927 N N . SER A 1 122 ? -1.429 -28.672 -34.724 1.00 32.16 122 SER A N 1
ATOM 928 C CA . SER A 1 122 ? -0.914 -28.450 -36.100 1.00 32.16 122 SER A CA 1
ATOM 929 C C . SER A 1 122 ? -1.052 -27.002 -36.632 1.00 32.16 122 SER A C 1
ATOM 931 O O . SER A 1 122 ? -2.057 -26.315 -36.494 1.00 32.16 122 SER A O 1
ATOM 933 N N . THR A 1 123 ? 0.066 -26.573 -37.221 1.00 31.70 123 THR A N 1
ATOM 934 C CA . THR A 1 123 ? 0.385 -25.613 -38.302 1.00 31.70 123 THR A CA 1
ATOM 935 C C . THR A 1 123 ? -0.643 -24.661 -38.964 1.00 31.70 123 THR A C 1
ATOM 937 O O . THR A 1 123 ? -1.625 -25.073 -39.566 1.00 31.70 123 THR A O 1
ATOM 940 N N . LYS A 1 124 ? -0.192 -23.390 -39.040 1.00 34.34 124 LYS A N 1
ATOM 941 C CA . LYS A 1 124 ? -0.272 -22.353 -40.112 1.00 34.34 124 LYS A CA 1
ATOM 942 C C . LYS A 1 124 ? -1.630 -21.846 -40.666 1.00 34.34 124 LYS A C 1
ATOM 944 O O . LYS A 1 124 ? -2.136 -22.294 -41.685 1.00 34.34 124 LYS A O 1
ATOM 949 N N . LYS A 1 125 ? -2.064 -20.735 -40.047 1.00 43.91 125 LYS A N 1
ATOM 950 C CA . LYS A 1 125 ? -2.505 -19.413 -40.576 1.00 43.91 125 LYS A CA 1
ATOM 951 C C . LYS A 1 125 ? -3.266 -19.343 -41.927 1.00 43.91 125 LYS A C 1
ATOM 953 O O . LYS A 1 125 ? -2.670 -19.279 -42.997 1.00 43.91 125 LYS A O 1
ATOM 958 N N . LYS A 1 126 ? -4.577 -19.094 -41.819 1.00 30.75 126 LYS A N 1
ATOM 959 C CA . LYS A 1 126 ? -5.364 -18.158 -42.651 1.00 30.75 126 LYS A CA 1
ATOM 960 C C . LYS A 1 126 ? -6.081 -17.204 -41.688 1.00 30.75 126 LYS A C 1
ATOM 962 O O . LYS A 1 126 ? -6.589 -17.660 -40.667 1.00 30.75 126 LYS A O 1
ATOM 967 N N . SER A 1 127 ? -6.078 -15.898 -41.959 1.00 46.00 127 SER A N 1
ATOM 968 C CA . SER A 1 127 ? -6.730 -14.891 -41.109 1.00 46.00 127 SER A CA 1
ATOM 969 C C . SER A 1 127 ? -8.250 -14.973 -41.249 1.00 46.00 127 SER A C 1
ATOM 971 O O . SER A 1 127 ? -8.880 -14.215 -41.980 1.00 46.00 127 SER A O 1
ATOM 973 N N . THR A 1 128 ? -8.849 -15.925 -40.550 1.00 40.34 128 THR A N 1
ATOM 974 C CA . THR A 1 128 ? -10.254 -15.859 -40.165 1.00 40.34 128 THR A CA 1
ATOM 975 C C . THR A 1 128 ? -10.365 -14.868 -39.023 1.00 40.34 128 THR A C 1
ATOM 977 O O . THR A 1 128 ? -9.572 -14.957 -38.084 1.00 40.34 128 THR A O 1
ATOM 980 N N . GLN A 1 129 ? -11.327 -13.949 -39.102 1.00 51.56 129 GLN A N 1
ATOM 981 C CA . GLN A 1 129 ? -11.754 -13.085 -38.003 1.00 51.56 129 GLN A CA 1
ATOM 982 C C . GLN A 1 129 ? -11.916 -13.960 -36.752 1.00 51.56 129 GLN A C 1
ATOM 984 O O . GLN A 1 129 ? -12.864 -14.735 -36.618 1.00 51.56 129 GLN A O 1
ATOM 989 N N . SER A 1 130 ? -10.889 -13.973 -35.906 1.00 54.25 130 SER A N 1
ATOM 990 C CA . SER A 1 130 ? -10.830 -14.908 -34.797 1.00 54.25 130 SER A CA 1
ATOM 991 C C . SER A 1 130 ? -11.804 -14.420 -33.747 1.00 54.25 130 SER A C 1
ATOM 993 O O . SER A 1 130 ? -11.735 -13.254 -33.355 1.00 54.25 130 SER A O 1
ATOM 995 N N . LYS A 1 131 ? -12.677 -15.308 -33.267 1.00 63.09 131 LYS A N 1
ATOM 996 C CA . LYS A 1 131 ? -13.485 -15.030 -32.079 1.00 63.09 131 LYS A CA 1
ATOM 997 C C . LYS A 1 131 ? -12.564 -14.518 -30.974 1.00 63.09 131 LYS A C 1
ATOM 999 O O . LYS A 1 131 ? -11.539 -15.149 -30.696 1.00 63.09 131 LYS A O 1
ATOM 1004 N N . ALA A 1 132 ? -12.917 -13.370 -30.397 1.00 73.25 132 ALA A N 1
ATOM 1005 C CA . ALA A 1 132 ? -12.217 -12.823 -29.249 1.00 73.25 132 ALA A CA 1
ATOM 1006 C C . ALA A 1 132 ? -12.173 -13.909 -28.168 1.00 73.25 132 ALA A C 1
ATOM 1008 O O . ALA A 1 132 ? -13.204 -14.477 -27.800 1.00 73.25 132 ALA A O 1
ATOM 1009 N N . ARG A 1 133 ? -10.965 -14.249 -27.732 1.00 77.62 133 ARG A N 1
ATOM 1010 C CA . ARG A 1 133 ? -10.694 -15.313 -26.769 1.00 77.62 133 ARG A CA 1
ATOM 1011 C C . ARG A 1 133 ? -9.652 -14.832 -25.778 1.00 77.62 133 ARG A C 1
ATOM 1013 O O . ARG A 1 133 ? -8.952 -13.857 -26.047 1.00 77.62 133 ARG A O 1
ATOM 1020 N N . PHE A 1 134 ? -9.542 -15.539 -24.664 1.00 78.88 134 PHE A N 1
ATOM 1021 C CA . PHE A 1 134 ? -8.442 -15.337 -23.742 1.00 78.88 134 PHE A CA 1
ATOM 1022 C C . PHE A 1 134 ? -7.102 -15.551 -24.457 1.00 78.88 134 PHE A C 1
ATOM 1024 O O . PHE A 1 134 ? -6.935 -16.499 -25.230 1.00 78.88 134 PHE A O 1
ATOM 1031 N N . VAL A 1 135 ? -6.161 -14.646 -24.215 1.00 79.50 135 VAL A N 1
ATOM 1032 C CA . VAL A 1 135 ? -4.769 -14.773 -24.641 1.00 79.50 135 VAL A CA 1
ATOM 1033 C C . VAL A 1 135 ? -3.949 -14.687 -23.372 1.00 79.50 135 VAL A C 1
ATOM 1035 O O . VAL A 1 135 ? -4.046 -13.691 -22.662 1.00 79.50 135 VAL A O 1
ATOM 1038 N N . GLU A 1 136 ? -3.182 -15.729 -23.063 1.00 75.06 136 GLU A N 1
ATOM 1039 C CA . GLU A 1 136 ? -2.357 -15.737 -21.859 1.00 75.06 136 GLU A CA 1
ATOM 1040 C C . GLU A 1 136 ? -1.399 -14.530 -21.879 1.00 75.06 136 GLU A C 1
ATOM 1042 O O . GLU A 1 136 ? -0.627 -14.388 -22.835 1.00 75.06 136 GLU A O 1
ATOM 1047 N N . PRO A 1 137 ? -1.451 -13.631 -20.874 1.00 76.56 137 PRO A N 1
ATOM 1048 C CA . PRO A 1 137 ? -0.545 -12.494 -20.822 1.00 76.56 137 PRO A CA 1
ATOM 1049 C C . PRO A 1 137 ? 0.909 -12.956 -20.764 1.00 76.56 137 PRO A C 1
ATOM 1051 O O . PRO A 1 137 ? 1.259 -13.829 -19.968 1.00 76.56 137 PRO A O 1
ATOM 1054 N N . MET A 1 138 ? 1.777 -12.316 -21.548 1.00 73.00 138 MET A N 1
ATOM 1055 C CA . MET A 1 138 ? 3.212 -12.557 -21.444 1.00 73.00 138 MET A CA 1
ATOM 1056 C C . MET A 1 138 ? 3.720 -12.214 -20.036 1.00 73.00 138 MET A C 1
ATOM 1058 O O . MET A 1 138 ? 3.362 -11.190 -19.450 1.00 73.00 138 MET A O 1
ATOM 1062 N N . GLN A 1 139 ? 4.569 -13.078 -19.484 1.00 68.50 139 GLN A N 1
ATOM 1063 C CA . GLN A 1 139 ? 5.231 -12.829 -18.207 1.00 68.50 139 GLN A CA 1
ATOM 1064 C C . GLN A 1 139 ? 6.437 -11.917 -18.437 1.00 68.50 139 GLN A C 1
ATOM 1066 O O . GLN A 1 139 ? 7.241 -12.160 -19.340 1.00 68.50 139 GLN A O 1
ATOM 1071 N N . CYS A 1 140 ? 6.590 -10.891 -17.598 1.00 64.94 140 CYS A N 1
ATOM 1072 C CA . CYS A 1 140 ? 7.777 -10.045 -17.629 1.00 64.94 140 CYS A CA 1
ATOM 1073 C C . CYS A 1 140 ? 9.007 -10.893 -17.295 1.00 64.94 140 CYS A C 1
ATOM 1075 O O . CYS A 1 140 ? 9.128 -11.420 -16.188 1.00 64.94 140 CYS A O 1
ATOM 1077 N N . LYS A 1 141 ? 9.933 -11.005 -18.246 1.00 65.12 141 LYS A N 1
ATOM 1078 C CA . LYS A 1 141 ? 11.285 -11.480 -17.964 1.00 65.12 141 LYS A CA 1
ATOM 1079 C C . LYS A 1 141 ? 12.112 -10.279 -17.500 1.00 65.12 141 LYS A C 1
ATOM 1081 O O . LYS A 1 141 ? 12.030 -9.236 -18.148 1.00 65.12 141 LYS A O 1
ATOM 1086 N N . PRO A 1 142 ? 12.882 -10.384 -16.405 1.00 68.56 142 PRO A N 1
ATOM 1087 C CA . PRO A 1 142 ? 13.805 -9.322 -16.034 1.00 68.56 142 PRO A CA 1
ATOM 1088 C C . PRO A 1 142 ? 14.856 -9.178 -17.141 1.00 68.56 142 PRO A C 1
ATOM 1090 O O . PRO A 1 142 ? 15.532 -10.146 -17.490 1.00 68.56 142 PRO A O 1
ATOM 1093 N N . VAL A 1 143 ? 14.958 -7.979 -17.706 1.00 76.50 143 VAL A N 1
ATOM 1094 C CA . VAL A 1 143 ? 15.904 -7.621 -18.769 1.00 76.50 143 VAL A CA 1
ATOM 1095 C C . VAL A 1 143 ? 16.664 -6.363 -18.359 1.00 76.50 143 VAL A C 1
ATOM 1097 O O . VAL A 1 143 ? 16.120 -5.512 -17.658 1.00 76.50 143 VAL A O 1
ATOM 1100 N N . ALA A 1 144 ? 17.931 -6.263 -18.763 1.00 78.56 144 ALA A N 1
ATOM 1101 C CA . ALA A 1 144 ? 18.787 -5.123 -18.425 1.00 78.56 144 ALA A CA 1
ATOM 1102 C C . ALA A 1 144 ? 18.442 -3.854 -19.225 1.00 78.56 144 ALA A C 1
ATOM 1104 O O . ALA A 1 144 ? 18.718 -2.750 -18.769 1.00 78.56 144 ALA A O 1
ATOM 1105 N N . ALA A 1 145 ? 17.829 -4.017 -20.398 1.00 80.75 145 ALA A N 1
ATOM 1106 C CA . ALA A 1 145 ? 17.366 -2.940 -21.262 1.00 80.75 145 ALA A CA 1
ATOM 1107 C C . ALA A 1 145 ? 16.005 -3.317 -21.859 1.00 80.75 145 ALA A C 1
ATOM 1109 O O . ALA A 1 145 ? 15.730 -4.500 -22.086 1.00 80.75 145 ALA A O 1
ATOM 1110 N N . LEU A 1 146 ? 15.151 -2.316 -22.077 1.00 81.44 146 LEU A N 1
ATOM 1111 C CA . LEU A 1 146 ? 13.870 -2.504 -22.751 1.00 81.44 146 LEU A CA 1
ATOM 1112 C C . LEU A 1 146 ? 14.097 -2.672 -24.263 1.00 81.44 146 LEU A C 1
ATOM 1114 O O . LEU A 1 146 ? 15.017 -2.047 -24.790 1.00 81.44 146 LEU A O 1
ATOM 1118 N N . PRO A 1 147 ? 13.280 -3.484 -24.955 1.00 82.19 147 PRO A N 1
ATOM 1119 C CA . PRO A 1 147 ? 13.254 -3.503 -26.416 1.00 82.19 147 PRO A CA 1
ATOM 1120 C C . PRO A 1 147 ? 12.912 -2.115 -26.974 1.00 82.19 147 PRO A C 1
ATOM 1122 O O . PRO A 1 147 ? 12.076 -1.417 -26.397 1.00 82.19 147 PRO A O 1
ATOM 1125 N N . ASP A 1 148 ? 13.546 -1.730 -28.077 1.00 81.50 148 ASP A N 1
ATOM 1126 C CA . ASP A 1 148 ? 13.402 -0.423 -28.732 1.00 81.50 148 ASP A CA 1
ATOM 1127 C C . ASP A 1 148 ? 12.788 -0.508 -30.141 1.00 81.50 148 ASP A C 1
ATOM 1129 O O . ASP A 1 148 ? 12.750 0.491 -30.855 1.00 81.50 148 ASP A O 1
ATOM 1133 N N . ASP A 1 149 ? 12.288 -1.682 -30.536 1.00 84.19 149 ASP A N 1
ATOM 1134 C CA . ASP A 1 149 ? 11.638 -1.889 -31.829 1.00 84.19 149 ASP A CA 1
ATOM 1135 C C . ASP A 1 149 ? 10.131 -1.540 -31.818 1.00 84.19 149 ASP A C 1
ATOM 1137 O O . ASP A 1 149 ? 9.459 -1.569 -30.781 1.00 84.19 149 ASP A O 1
ATOM 1141 N N . ASP A 1 150 ? 9.597 -1.221 -33.003 1.00 80.00 150 ASP A N 1
ATOM 1142 C CA . ASP A 1 150 ? 8.213 -0.766 -33.212 1.00 80.00 150 ASP A CA 1
ATOM 1143 C C . ASP A 1 150 ? 7.145 -1.853 -32.954 1.00 80.00 150 ASP A C 1
ATOM 1145 O O . ASP A 1 150 ? 5.945 -1.566 -33.013 1.00 80.00 150 ASP A O 1
ATOM 1149 N N . GLU A 1 151 ? 7.532 -3.106 -32.675 1.00 81.12 151 GLU A N 1
ATOM 1150 C CA . GLU A 1 151 ? 6.580 -4.164 -32.313 1.00 81.12 151 GLU A CA 1
ATOM 1151 C C . GLU A 1 151 ? 6.144 -4.081 -30.839 1.00 81.12 151 GLU A C 1
ATOM 1153 O O . GLU A 1 151 ? 5.187 -4.757 -30.440 1.00 81.12 151 GLU A O 1
ATOM 1158 N N . TRP A 1 152 ? 6.791 -3.238 -30.023 1.00 76.75 152 TRP A N 1
ATOM 1159 C CA . TRP A 1 152 ? 6.485 -3.104 -28.599 1.00 76.75 152 TRP A CA 1
ATOM 1160 C C . TRP A 1 152 ? 5.621 -1.891 -28.282 1.00 76.75 152 TRP A C 1
ATOM 1162 O O . TRP A 1 152 ? 5.870 -0.757 -28.676 1.00 76.75 152 TRP A O 1
ATOM 1172 N N . THR A 1 153 ? 4.601 -2.129 -27.464 1.00 71.75 153 THR A N 1
ATOM 1173 C CA . THR A 1 153 ? 3.838 -1.073 -26.798 1.00 71.75 153 THR A CA 1
ATOM 1174 C C . THR A 1 153 ? 3.928 -1.290 -25.296 1.00 71.75 153 THR A C 1
ATOM 1176 O O . THR A 1 153 ? 3.750 -2.407 -24.806 1.00 71.75 153 THR A O 1
ATOM 1179 N N . PHE A 1 154 ? 4.204 -0.219 -24.558 1.00 73.81 154 PHE A N 1
ATOM 1180 C CA . PHE A 1 154 ? 4.378 -0.259 -23.111 1.00 73.81 154 PHE A CA 1
ATOM 1181 C C . PHE A 1 154 ? 3.179 0.371 -22.408 1.00 73.81 154 PHE A C 1
ATOM 1183 O O . PHE A 1 154 ? 2.675 1.414 -22.818 1.00 73.81 154 PHE A O 1
ATOM 1190 N N . GLU A 1 155 ? 2.746 -0.249 -21.315 1.00 71.38 155 GLU A N 1
ATOM 1191 C CA . GLU A 1 155 ? 1.688 0.265 -20.448 1.00 71.38 155 GLU A CA 1
ATOM 1192 C C . GLU A 1 155 ? 2.260 0.518 -19.050 1.00 71.38 155 GLU A C 1
ATOM 1194 O O . GLU A 1 155 ? 2.947 -0.340 -18.481 1.00 71.38 155 GLU A O 1
ATOM 1199 N N . MET A 1 156 ? 1.965 1.686 -18.469 1.00 59.22 156 MET A N 1
ATOM 1200 C CA . MET A 1 156 ? 2.344 1.973 -17.085 1.00 59.22 156 MET A CA 1
ATOM 1201 C C . MET A 1 156 ? 1.670 0.978 -16.137 1.00 59.22 156 MET A C 1
ATOM 1203 O O . MET A 1 156 ? 0.456 0.780 -16.155 1.00 59.22 156 MET A O 1
ATOM 1207 N N . LYS A 1 157 ? 2.462 0.342 -15.268 1.00 63.72 157 LYS A N 1
ATOM 1208 C CA . LYS A 1 157 ? 1.917 -0.535 -14.232 1.00 63.72 157 LYS A CA 1
ATOM 1209 C C . LYS A 1 157 ? 1.324 0.308 -13.102 1.00 63.72 157 LYS A C 1
ATOM 1211 O O . LYS A 1 157 ? 2.040 0.703 -12.188 1.00 63.72 157 LYS A O 1
ATOM 1216 N N . PHE A 1 158 ? 0.010 0.491 -13.121 1.00 53.81 158 PHE A N 1
ATOM 1217 C CA . PHE A 1 158 ? -0.747 0.897 -11.937 1.00 53.81 158 PHE A CA 1
ATOM 1218 C C . PHE A 1 158 ? -0.874 -0.289 -10.964 1.00 53.81 158 PHE A C 1
ATOM 1220 O O . PHE A 1 158 ? -0.869 -1.454 -11.383 1.00 53.81 158 PHE A O 1
ATOM 1227 N N . ASP A 1 159 ? -0.911 -0.025 -9.659 1.00 50.34 159 ASP A N 1
ATOM 1228 C CA . ASP A 1 159 ? -1.053 -1.083 -8.656 1.00 50.34 159 ASP A CA 1
ATOM 1229 C C . ASP A 1 159 ? -2.524 -1.524 -8.548 1.00 50.34 159 ASP A C 1
ATOM 1231 O O . ASP A 1 159 ? -3.419 -0.689 -8.439 1.00 50.34 159 ASP A O 1
ATOM 1235 N N . GLY A 1 160 ? -2.794 -2.830 -8.669 1.00 65.00 160 GLY A N 1
ATOM 1236 C CA . GLY A 1 160 ? -4.149 -3.376 -8.824 1.00 65.00 160 GLY A CA 1
ATOM 1237 C C . GLY A 1 160 ? -4.201 -4.709 -9.586 1.00 65.00 160 GLY A C 1
ATOM 1238 O O . GLY A 1 160 ? -3.172 -5.294 -9.933 1.00 65.00 160 GLY A O 1
ATOM 1239 N N . TYR A 1 161 ? -5.412 -5.212 -9.850 1.00 65.06 161 TYR A N 1
ATOM 1240 C CA . TYR A 1 161 ? -5.630 -6.448 -10.615 1.00 65.06 161 TYR A CA 1
ATOM 1241 C C . TYR A 1 161 ? -5.690 -6.159 -12.119 1.00 65.06 161 TYR A C 1
ATOM 1243 O O . TYR A 1 161 ? -6.552 -5.413 -12.575 1.00 65.06 161 TYR A O 1
ATOM 1251 N N . ARG A 1 162 ? -4.821 -6.805 -12.905 1.00 72.69 162 ARG A N 1
ATOM 1252 C CA . ARG A 1 162 ? -4.932 -6.821 -14.372 1.00 72.69 162 ARG A CA 1
ATOM 1253 C C . ARG A 1 162 ? -5.922 -7.898 -14.809 1.00 72.69 162 ARG A C 1
ATOM 1255 O O . ARG A 1 162 ? -5.852 -9.035 -14.339 1.00 72.69 162 ARG A O 1
ATOM 1262 N N . CYS A 1 163 ? -6.811 -7.549 -15.730 1.00 77.44 163 CYS A N 1
ATOM 1263 C CA . CYS A 1 163 ? -7.720 -8.490 -16.372 1.00 77.44 163 CYS A CA 1
ATOM 1264 C C . CYS A 1 163 ? -7.760 -8.246 -17.882 1.00 77.44 163 CYS A C 1
ATOM 1266 O O . CYS A 1 163 ? -7.490 -7.143 -18.351 1.00 77.44 163 CYS A O 1
ATOM 1268 N N . ILE A 1 164 ? -8.090 -9.289 -18.636 1.00 80.75 164 ILE A N 1
ATOM 1269 C CA . ILE A 1 164 ? -8.369 -9.208 -20.066 1.00 80.75 164 ILE A CA 1
ATOM 1270 C C . ILE A 1 164 ? -9.880 -9.121 -20.238 1.00 80.75 164 ILE A C 1
ATOM 1272 O O . ILE A 1 164 ? -10.612 -10.010 -19.804 1.00 80.75 164 ILE A O 1
ATOM 1276 N N . ALA A 1 165 ? -10.344 -8.068 -20.905 1.00 83.00 165 ALA A N 1
ATOM 1277 C CA . ALA A 1 165 ? -11.726 -7.969 -21.342 1.00 83.00 165 ALA A CA 1
ATOM 1278 C C . ALA A 1 165 ? -11.896 -8.672 -22.695 1.00 83.00 165 ALA A C 1
ATOM 1280 O O . ALA A 1 165 ? -11.281 -8.291 -23.689 1.00 83.00 165 ALA A O 1
ATOM 1281 N N . VAL A 1 166 ? -12.757 -9.687 -22.747 1.00 83.94 166 VAL A N 1
ATOM 1282 C CA . VAL A 1 166 ? -13.134 -10.379 -23.983 1.00 83.94 166 VAL A CA 1
ATOM 1283 C C . VAL A 1 166 ? -14.572 -10.010 -24.326 1.00 83.94 166 VAL A C 1
ATOM 1285 O O . VAL A 1 166 ? -15.494 -10.352 -23.587 1.00 83.94 166 VAL A O 1
ATOM 1288 N N . LYS A 1 167 ? -14.769 -9.313 -25.452 1.00 80.19 167 LYS A N 1
ATOM 1289 C CA . LYS A 1 167 ? -16.091 -8.963 -25.993 1.00 80.19 167 LYS A CA 1
ATOM 1290 C C . LYS A 1 167 ? -16.440 -9.877 -27.163 1.00 80.19 167 LYS A C 1
ATOM 1292 O O . LYS A 1 167 ? -15.718 -9.912 -28.156 1.00 80.19 167 LYS A O 1
ATOM 1297 N N . ASN A 1 168 ? -17.562 -10.576 -27.060 1.00 79.44 168 ASN A N 1
ATOM 1298 C CA . ASN A 1 168 ? -18.141 -11.392 -28.126 1.00 79.44 168 ASN A CA 1
ATOM 1299 C C . ASN A 1 168 ? -19.650 -11.102 -28.258 1.00 79.44 168 ASN A C 1
ATOM 1301 O O . ASN A 1 168 ? -20.181 -10.244 -27.551 1.00 79.44 168 ASN A O 1
ATOM 1305 N N . ASP A 1 169 ? -20.343 -11.811 -29.152 1.00 73.25 169 ASP A N 1
ATOM 1306 C CA . ASP A 1 169 ? -21.782 -11.608 -29.399 1.00 73.25 169 ASP A CA 1
ATOM 1307 C C . ASP A 1 169 ? -22.658 -11.903 -28.167 1.00 73.25 169 ASP A C 1
ATOM 1309 O O . ASP A 1 169 ? -23.763 -11.384 -28.052 1.00 73.25 169 ASP A O 1
ATOM 1313 N N . SER A 1 170 ? -22.156 -12.708 -27.222 1.00 73.50 170 SER A N 1
ATOM 1314 C CA . SER A 1 170 ? -22.843 -13.045 -25.968 1.00 73.50 170 SER A CA 1
ATOM 1315 C C . SER A 1 170 ? -22.571 -12.069 -24.816 1.00 73.50 170 SER A C 1
ATOM 1317 O O . SER A 1 170 ? -23.184 -12.201 -23.758 1.00 73.50 170 SER A O 1
ATOM 1319 N N . GLY A 1 171 ? -21.678 -11.087 -25.000 1.00 75.94 171 GLY A N 1
ATOM 1320 C CA . GLY A 1 171 ? -21.401 -10.039 -24.016 1.00 75.94 171 GLY A CA 1
ATOM 1321 C C . GLY A 1 171 ? -19.914 -9.781 -23.763 1.00 75.94 171 GLY A C 1
ATOM 1322 O O . GLY A 1 171 ? -19.045 -10.103 -24.574 1.00 75.94 171 GLY A O 1
ATOM 1323 N N . VAL A 1 172 ? -19.624 -9.151 -22.622 1.00 82.50 172 VAL A N 1
ATOM 1324 C CA . VAL A 1 172 ? -18.262 -8.836 -22.164 1.00 82.50 172 VAL A CA 1
ATOM 1325 C C . VAL A 1 172 ? -17.927 -9.716 -20.968 1.00 82.50 172 VAL A C 1
ATOM 1327 O O . VAL A 1 172 ? -18.680 -9.752 -20.000 1.00 82.50 172 VAL A O 1
ATOM 1330 N N . THR A 1 173 ? -16.790 -10.404 -21.028 1.00 79.19 173 THR A N 1
ATOM 1331 C CA . THR A 1 173 ? -16.236 -11.182 -19.913 1.00 79.19 173 THR A CA 1
ATOM 1332 C C . THR A 1 173 ? -14.925 -10.553 -19.465 1.00 79.19 173 THR A C 1
ATOM 1334 O O . THR A 1 173 ? -14.077 -10.251 -20.303 1.00 79.19 173 THR A O 1
ATOM 1337 N N . LEU A 1 174 ? -14.740 -10.377 -18.156 1.00 79.44 174 LEU A N 1
ATOM 1338 C CA . LEU A 1 174 ? -13.447 -9.996 -17.582 1.00 79.44 174 LEU A CA 1
ATOM 1339 C C . LEU A 1 174 ? -12.740 -11.255 -17.089 1.00 79.44 174 LEU A C 1
ATOM 1341 O O . LEU A 1 174 ? -13.263 -11.961 -16.228 1.00 79.44 174 LEU A O 1
ATOM 1345 N N . LEU A 1 175 ? -11.566 -11.542 -17.639 1.00 78.94 175 LEU A N 1
ATOM 1346 C CA . LEU A 1 175 ? -10.779 -12.732 -17.335 1.00 78.94 175 LEU A CA 1
ATOM 1347 C C . LEU A 1 175 ? -9.517 -12.340 -16.570 1.00 78.94 175 LEU A C 1
ATOM 1349 O O . LEU A 1 175 ? -8.779 -11.448 -16.987 1.00 78.94 175 LEU A O 1
ATOM 1353 N N . SER A 1 176 ? -9.258 -12.997 -15.440 1.00 75.31 176 SER A N 1
ATOM 1354 C CA . SER A 1 176 ? -7.984 -12.856 -14.724 1.00 75.31 176 SER A CA 1
ATOM 1355 C C . SER A 1 176 ? -6.818 -13.409 -15.558 1.00 75.31 176 SER A C 1
ATOM 1357 O O . SER A 1 176 ? -7.028 -14.093 -16.560 1.00 75.31 176 SER A O 1
ATOM 1359 N N . ARG A 1 177 ? -5.570 -13.193 -15.114 1.00 73.38 177 ARG A N 1
ATOM 1360 C CA . ARG A 1 177 ? -4.371 -13.805 -15.730 1.00 73.38 177 ARG A CA 1
ATOM 1361 C C . ARG A 1 177 ? -4.471 -15.330 -15.885 1.00 73.38 177 ARG A C 1
ATOM 1363 O O . ARG A 1 177 ? -3.827 -15.885 -16.761 1.00 73.38 177 ARG A O 1
ATOM 1370 N N . ASN A 1 178 ? -5.262 -15.997 -15.051 1.00 69.56 178 ASN A N 1
ATOM 1371 C CA . ASN A 1 178 ? -5.409 -17.451 -15.065 1.00 69.56 178 ASN A CA 1
ATOM 1372 C C . ASN A 1 178 ? -6.763 -17.869 -15.674 1.00 69.56 178 ASN A C 1
ATOM 1374 O O . ASN A 1 178 ? -7.336 -18.871 -15.254 1.00 69.56 178 ASN A O 1
ATOM 1378 N N . GLU A 1 179 ? -7.316 -17.051 -16.580 1.00 70.56 179 GLU A N 1
ATOM 1379 C CA . GLU A 1 179 ? -8.580 -17.292 -17.295 1.00 70.56 179 GLU A CA 1
ATOM 1380 C C . GLU A 1 179 ? -9.811 -17.430 -16.374 1.00 70.56 179 GLU A C 1
ATOM 1382 O O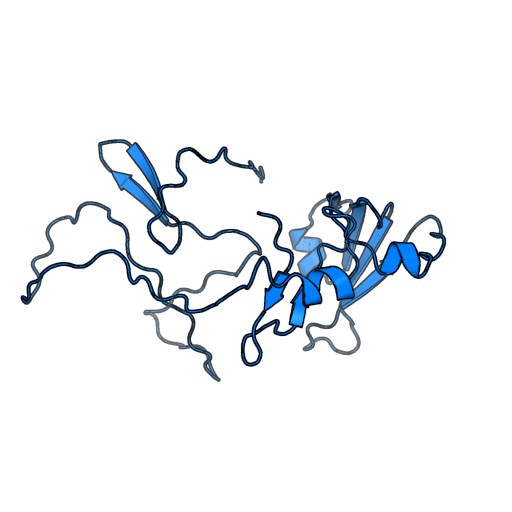 . GLU A 1 179 ? -10.862 -17.947 -16.747 1.00 70.56 179 GLU A O 1
ATOM 1387 N N . THR A 1 180 ? -9.721 -16.931 -15.137 1.00 69.00 180 THR A N 1
ATOM 1388 C CA . THR A 1 180 ? -10.848 -16.974 -14.200 1.00 69.00 180 THR A CA 1
ATOM 1389 C C . THR A 1 180 ? -11.853 -15.889 -14.560 1.00 69.00 180 THR A C 1
ATOM 1391 O O . THR A 1 180 ? -11.496 -14.713 -14.633 1.00 69.00 180 THR A O 1
ATOM 1394 N N . ASN A 1 181 ? -13.111 -16.278 -14.763 1.00 66.50 181 ASN A N 1
ATOM 1395 C CA . ASN A 1 181 ? -14.202 -15.359 -15.057 1.00 66.50 181 ASN A CA 1
ATOM 1396 C C . ASN A 1 181 ? -14.540 -14.494 -13.830 1.00 66.50 181 ASN A C 1
ATOM 1398 O O . ASN A 1 181 ? -15.125 -14.969 -12.857 1.00 66.50 181 ASN A O 1
ATOM 1402 N N . SER A 1 182 ? -14.205 -13.210 -13.910 1.00 57.34 182 SER A N 1
ATOM 1403 C CA . SER A 1 182 ? -14.437 -12.207 -12.869 1.00 57.34 182 SER A CA 1
ATOM 1404 C C . SER A 1 182 ? -15.704 -11.378 -13.104 1.00 57.34 182 SER A C 1
ATOM 1406 O O . SER A 1 182 ? -15.964 -10.434 -12.367 1.00 57.34 182 SER A O 1
ATOM 1408 N N . THR A 1 183 ? -16.533 -11.728 -14.091 1.00 53.28 183 THR A N 1
ATOM 1409 C CA . THR A 1 183 ? -17.719 -10.944 -14.507 1.00 53.28 183 THR A CA 1
ATOM 1410 C C . THR A 1 183 ? -18.834 -10.906 -13.445 1.00 53.28 183 THR A C 1
ATOM 1412 O O . THR A 1 183 ? -19.823 -10.199 -13.607 1.00 53.28 183 THR A O 1
ATOM 1415 N N . ARG A 1 184 ? -18.687 -11.643 -12.332 1.00 41.66 184 ARG A N 1
ATOM 1416 C CA . ARG A 1 184 ? -19.566 -11.591 -11.145 1.00 41.66 184 ARG A CA 1
ATOM 1417 C C . ARG A 1 184 ? -18.900 -11.032 -9.886 1.00 41.66 184 ARG A C 1
ATOM 1419 O O . ARG A 1 184 ? -19.527 -11.012 -8.830 1.00 41.66 184 ARG A O 1
ATOM 1426 N N . VAL A 1 185 ? -17.659 -10.568 -9.979 1.00 42.72 185 VAL A N 1
ATOM 1427 C CA . VAL A 1 185 ? -17.029 -9.818 -8.894 1.00 42.72 185 VAL A CA 1
ATOM 1428 C C . VAL A 1 185 ? -17.408 -8.362 -9.122 1.00 42.72 185 VAL A C 1
ATOM 1430 O O . VAL A 1 185 ? -17.004 -7.774 -10.123 1.00 42.72 185 VAL A O 1
ATOM 1433 N N . SER A 1 186 ? -18.258 -7.815 -8.250 1.00 29.28 186 SER A N 1
ATOM 1434 C CA . SER A 1 186 ? -18.714 -6.425 -8.321 1.00 29.28 186 SER A CA 1
ATOM 1435 C C . SER A 1 186 ? -17.540 -5.491 -8.634 1.00 29.28 186 SER A C 1
ATOM 1437 O O . SER A 1 186 ? -16.522 -5.563 -7.938 1.00 29.28 186 SER A O 1
ATOM 1439 N N . PRO A 1 187 ? -17.643 -4.621 -9.654 1.00 34.38 187 PRO A N 1
ATOM 1440 C CA . PRO A 1 187 ? -16.583 -3.677 -9.942 1.00 34.38 187 PRO A CA 1
ATOM 1441 C C . PRO A 1 187 ? -16.482 -2.722 -8.756 1.00 34.38 187 PRO A C 1
ATOM 1443 O O . PRO A 1 187 ? -17.430 -2.001 -8.439 1.00 34.38 187 PRO A O 1
ATOM 1446 N N . MET A 1 188 ? -15.330 -2.706 -8.090 1.00 29.36 188 MET A N 1
ATOM 1447 C CA . MET A 1 188 ? -14.968 -1.571 -7.255 1.00 29.36 188 MET A CA 1
ATOM 1448 C C . MET A 1 188 ? -14.649 -0.440 -8.233 1.00 29.36 188 MET A C 1
ATOM 1450 O O . MET A 1 188 ? -13.561 -0.356 -8.792 1.00 29.36 188 MET A O 1
ATOM 1454 N N . SER A 1 189 ? -15.687 0.326 -8.558 1.00 26.80 189 SER A N 1
ATOM 1455 C CA . SER A 1 189 ? -15.639 1.457 -9.472 1.00 26.80 189 SER A CA 1
ATOM 1456 C C . SER A 1 189 ? -14.743 2.543 -8.882 1.00 26.80 189 SER A C 1
ATOM 1458 O O . SER A 1 189 ? -15.219 3.367 -8.106 1.00 26.80 189 SER A O 1
ATOM 1460 N N . SER A 1 190 ? -13.475 2.605 -9.281 1.00 29.80 190 SER A N 1
ATOM 1461 C CA . SER A 1 190 ? -12.749 3.873 -9.270 1.00 29.80 190 SER A CA 1
ATOM 1462 C C . SER A 1 190 ? -13.251 4.680 -10.468 1.00 29.80 190 SER A C 1
ATOM 1464 O O . SER A 1 190 ? -12.883 4.399 -11.611 1.00 29.80 190 SER A O 1
ATOM 1466 N N . ARG A 1 191 ? -14.175 5.617 -10.226 1.00 23.58 191 ARG A N 1
ATOM 1467 C CA . ARG A 1 191 ? -14.498 6.647 -11.221 1.00 23.58 191 ARG A CA 1
ATOM 1468 C C . ARG A 1 191 ? -13.272 7.547 -11.386 1.00 23.58 191 ARG A C 1
ATOM 1470 O O . ARG A 1 191 ? -12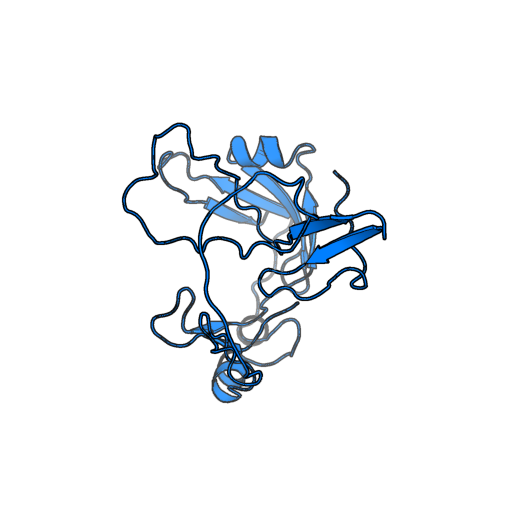.658 7.900 -10.382 1.00 23.58 191 ARG A O 1
ATOM 1477 N N . LEU A 1 192 ? -12.943 7.821 -12.651 1.00 31.55 192 LEU A N 1
ATOM 1478 C CA . LEU A 1 192 ? -11.972 8.828 -13.086 1.00 31.55 192 LEU A CA 1
ATOM 1479 C C . LEU A 1 192 ? -12.313 10.207 -12.514 1.00 31.55 192 LEU A C 1
ATOM 1481 O O . LEU A 1 192 ? -13.530 10.494 -12.403 1.00 31.55 192 LEU A O 1
#

pLDDT: mean 75.93, std 20.2, range [23.58, 96.44]

Sequence (192 aa):
ERFEGTIAAGNYGAGTVMVWDYGEYHDITGNPAAAFHAGKMHIVMQGKKLKGEWILVKDSREPESNKWLLIKAGESMEPFSPKVDDTSAISRRTMAAIAKANDAQWQSNRPAAAAKTAANQSTKKKSTQSKARFVEPMQCKPVAALPDDDEWTFEMKFDGYRCIAVKNDSGVTLLSRNETNSTRVSPMSSRL

Secondary structure (DSSP, 8-state):
----EEE-TTSTT-EEE-----EEEEESSS-HHHHHHTTEEEEEEEESS-EEEEEEEE-TTSTTS--EEEEE-SS--PPPPHHHHTS-TTT---HHHHHHH---EE-TT----S---------------PPP---PPPPPPP-SS---STT-------SS--EEEEEETTEEEEEETT--B-TTS-------